Protein AF-A0A3G9DUQ3-F1 (afdb_monomer)

Secondary structure (DSSP, 8-state):
-------------------EEEEEEE-SSTTEEEEEEEETTTEEEEEEEEEEETTEEEEEEEEEEEEEE-TTS-EEEEETTT--EEEEEESSTTSEEEEEESSTTTTT-EEEE--SSPBSPPPPPTTSPPHHHHHHHHHHHHH-TTS--PPP--EEEEESS-TTEEEEE-TTSEEEEEETTEEEEEEEEEEETTEEEEEESSSS-EEEEEEETTTEEEESS-TT--S--EEEE--

Sequence (235 aa):
MKKILFSFLIIFPAFLTVRAQSYALQLTNNDLACYLDIFESGKYLIKLSHKNAPDLVISQPLSFGKYTVEDNGNYTLTDGTNQYVITLEPVTGNKIFMVKDGFRWMQLNYFVKSSDKPSSPVSISSDFLSRSELLSYREKIRIDKNTYKNKFRNGFYQSDFNPEFTFRAHEDGTYSIRFYSLELSNGTWEKEDNFLKLKDDNLAAYFFVAVEPEDKLKSILMPGDFSLTRFSKVS

Radius of gyration: 20.62 Å; Cα contacts (8 Å, |Δi|>4): 506; chains: 1; bounding box: 69×55×53 Å

Nearest PDB structures (foldseek):
  7y61-assembly1_L  TM=2.938E-01  e=3.939E-02  Homo sapiens
  7y5o-assembly1_E  TM=2.853E-01  e=4.147E-02  Homo sapiens
  8iqf-assembly1_B  TM=2.363E-01  e=8.519E-02  Homo sapiens
  8iqf-assembly1_G  TM=2.567E-01  e=1.579E-01  Homo sapiens
  7y5k-assembly1_B  TM=2.585E-01  e=1.662E-01  Homo sapiens

Foldseek 3Di:
DDDDPPPPPPPPVPPPLFFWFKWWFDAPDPQKIWMWTQTPVQKIWIWIWGPPDPPDIDIFTQFIDGWDQDPQRKIWHAGQAFGWIWIWDDPDRPAKTATCADFPSRHRTITGGPDPGTDGRDDDDPQFAGNVRLVVVVVCQVPPPPDAQADADFAKKAWPVHRQFIKGQDPVQKIFTGRRVDGRFIDGWDDDRQKIWGCTPGINTTFIWGNDHPNKIWGSGDRRDRNRIIIHGDD

Solvent-accessible surface area (backbone atoms only — not comparable to full-atom values): 12915 Å² total; per-residue (Å²): 137,85,82,80,80,79,80,80,78,78,76,69,78,73,77,77,70,54,51,22,48,40,21,40,29,83,50,97,48,92,55,43,40,38,36,41,34,44,30,88,87,40,32,38,39,33,31,41,33,34,61,80,45,103,88,40,71,51,71,45,59,49,44,42,34,41,46,48,73,46,98,87,60,31,34,43,38,38,29,62,62,70,65,32,61,32,34,31,39,56,77,52,66,94,45,28,30,35,26,70,42,26,48,67,81,48,39,82,37,53,36,36,50,72,53,97,61,59,46,77,64,75,81,79,71,86,79,52,58,49,42,69,55,44,52,50,52,51,50,51,63,71,66,39,82,86,61,67,72,38,78,81,75,71,44,46,26,28,25,79,87,43,70,48,39,30,43,33,37,45,91,90,37,36,36,42,34,27,52,60,94,43,66,62,48,43,34,40,51,46,79,56,73,46,29,37,46,31,41,41,76,57,34,96,35,67,33,29,31,35,46,41,73,91,60,26,35,29,38,50,48,37,89,49,48,50,70,57,54,43,25,41,56,60,132

Structure (mmCIF, N/CA/C/O backbone):
data_AF-A0A3G9DUQ3-F1
#
_entry.id   AF-A0A3G9DUQ3-F1
#
loop_
_atom_site.group_PDB
_atom_site.id
_atom_site.type_symbol
_atom_site.label_atom_id
_atom_site.label_alt_id
_atom_site.label_comp_id
_atom_site.label_asym_id
_atom_site.label_entity_id
_atom_site.label_seq_id
_atom_site.pdbx_PDB_ins_code
_atom_site.Cartn_x
_atom_site.Cartn_y
_atom_site.Cartn_z
_atom_site.occupancy
_atom_site.B_iso_or_equiv
_atom_site.auth_seq_id
_atom_site.auth_comp_id
_atom_site.auth_asym_id
_atom_site.auth_atom_id
_atom_site.pdbx_PDB_model_num
ATOM 1 N N . MET A 1 1 ? 47.401 41.577 19.219 1.00 39.28 1 MET A N 1
ATOM 2 C CA . MET A 1 1 ? 45.996 41.227 18.903 1.00 39.28 1 MET A CA 1
ATOM 3 C C . MET A 1 1 ? 45.986 40.113 17.861 1.00 39.28 1 MET A C 1
ATOM 5 O O . MET A 1 1 ? 46.316 40.373 16.712 1.00 39.28 1 MET A O 1
ATOM 9 N N . LYS A 1 2 ? 45.704 38.863 18.258 1.00 35.00 2 LYS A N 1
ATOM 10 C CA . LYS A 1 2 ? 45.589 37.728 17.324 1.00 35.00 2 LYS A CA 1
ATOM 11 C C . LYS A 1 2 ? 44.190 37.752 16.700 1.00 35.00 2 LYS A C 1
ATOM 13 O O . LYS A 1 2 ? 43.207 37.655 17.426 1.00 35.00 2 LYS A O 1
ATOM 18 N N . LYS A 1 3 ? 44.105 37.926 15.378 1.00 40.06 3 LYS A N 1
ATOM 19 C CA . LYS A 1 3 ? 42.846 37.822 14.628 1.00 40.06 3 LYS A CA 1
ATOM 20 C C . LYS A 1 3 ? 42.449 36.347 14.568 1.00 40.06 3 LYS A C 1
ATOM 22 O O . LYS A 1 3 ? 43.136 35.555 13.931 1.00 40.06 3 LYS A O 1
ATOM 27 N N . ILE A 1 4 ?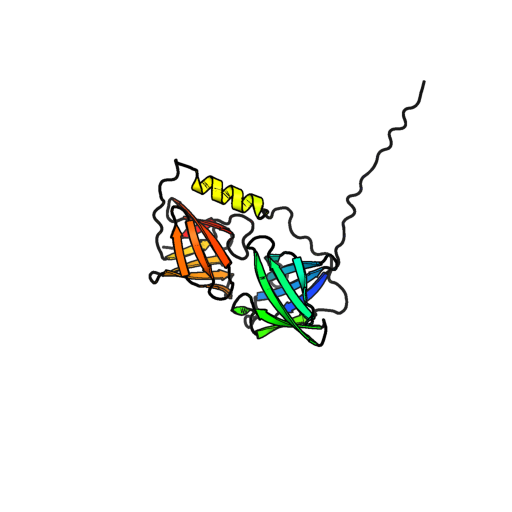 41.373 35.987 15.259 1.00 43.84 4 ILE A N 1
ATOM 28 C CA . ILE A 1 4 ? 40.716 34.688 15.107 1.00 43.84 4 ILE A CA 1
ATOM 29 C C . ILE A 1 4 ? 39.928 34.771 13.799 1.00 43.84 4 ILE A C 1
ATOM 31 O O . ILE A 1 4 ? 38.955 35.515 13.705 1.00 43.84 4 ILE A O 1
ATOM 35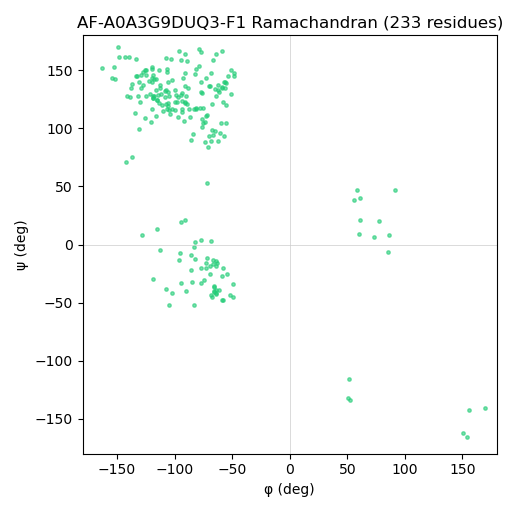 N N . LEU A 1 5 ? 40.399 34.069 12.768 1.00 42.12 5 LEU A N 1
ATOM 36 C CA . LEU A 1 5 ? 39.639 33.870 11.540 1.00 42.12 5 LEU A CA 1
ATOM 37 C C . LEU A 1 5 ? 38.522 32.867 11.863 1.00 42.12 5 LEU A C 1
ATOM 39 O O . LEU A 1 5 ? 38.787 31.680 12.030 1.00 42.12 5 LEU A O 1
ATOM 43 N N . PHE A 1 6 ? 37.284 33.342 11.990 1.00 38.22 6 PHE A N 1
ATOM 44 C CA . PHE A 1 6 ? 36.116 32.465 12.005 1.00 38.22 6 PHE A CA 1
ATOM 45 C C . PHE A 1 6 ? 35.860 31.996 10.573 1.00 38.22 6 PHE A C 1
ATOM 47 O O . PHE A 1 6 ? 35.383 32.755 9.730 1.00 38.22 6 PHE A O 1
ATOM 54 N N . SER A 1 7 ? 36.206 30.745 10.286 1.00 40.03 7 SER A N 1
ATOM 55 C CA . SER A 1 7 ? 35.780 30.064 9.069 1.00 40.03 7 SER A CA 1
ATOM 56 C C . SER A 1 7 ? 34.269 29.842 9.159 1.00 40.03 7 SER A C 1
ATOM 58 O O . SER A 1 7 ? 33.814 28.909 9.817 1.00 40.03 7 SER A O 1
ATOM 60 N N . PHE A 1 8 ? 33.476 30.706 8.525 1.00 40.34 8 PHE A N 1
ATOM 61 C CA . PHE A 1 8 ? 32.079 30.392 8.235 1.00 40.34 8 PHE A CA 1
ATOM 62 C C . PHE A 1 8 ? 32.066 29.242 7.227 1.00 40.34 8 PHE A C 1
ATOM 64 O O . PHE A 1 8 ? 32.185 29.444 6.020 1.00 40.34 8 PHE A O 1
ATOM 71 N N . LEU A 1 9 ? 31.963 28.015 7.734 1.00 37.25 9 LEU A N 1
ATOM 72 C CA . LEU A 1 9 ? 31.624 26.856 6.926 1.00 37.25 9 LEU A CA 1
ATOM 73 C C . LEU A 1 9 ? 30.130 26.981 6.608 1.00 37.25 9 LEU A C 1
ATOM 75 O O . LEU A 1 9 ? 29.272 26.537 7.368 1.00 37.25 9 LEU A O 1
ATOM 79 N N . ILE A 1 10 ? 29.814 27.670 5.512 1.00 40.75 10 ILE A N 1
ATOM 80 C CA . ILE A 1 10 ? 28.473 27.632 4.933 1.00 40.75 10 ILE A CA 1
ATOM 81 C C . ILE A 1 10 ? 28.328 26.230 4.348 1.00 40.75 10 ILE A C 1
ATOM 83 O O . ILE A 1 10 ? 28.753 25.957 3.226 1.00 40.75 10 ILE A O 1
ATOM 87 N N . ILE A 1 11 ? 27.776 25.315 5.144 1.00 40.19 11 ILE A N 1
ATOM 88 C CA . ILE A 1 11 ? 27.271 24.042 4.645 1.00 40.19 11 ILE A CA 1
ATOM 89 C C . ILE A 1 11 ? 26.046 24.412 3.815 1.00 40.19 11 ILE A C 1
ATOM 91 O O . ILE A 1 11 ? 24.936 24.510 4.331 1.00 40.19 11 ILE A O 1
ATOM 95 N N . PHE A 1 12 ? 26.247 24.679 2.525 1.00 37.44 12 PHE A N 1
ATOM 96 C CA . PHE A 1 12 ? 25.156 24.526 1.578 1.00 37.44 12 PHE A CA 1
ATOM 97 C C . PHE A 1 12 ? 24.681 23.083 1.750 1.00 37.44 12 PHE A C 1
ATOM 99 O O . PHE A 1 12 ? 25.504 22.178 1.569 1.00 37.44 12 PHE A O 1
ATOM 106 N N . PRO A 1 13 ? 23.414 22.817 2.121 1.00 41.41 13 PRO A N 1
ATOM 107 C CA . PRO A 1 13 ? 22.881 21.493 1.900 1.00 41.41 13 PRO A CA 1
ATOM 108 C C . PRO A 1 13 ? 22.990 21.314 0.392 1.00 41.41 13 PRO A C 1
ATOM 110 O O . PRO A 1 13 ? 22.288 21.970 -0.377 1.00 41.41 13 PRO A O 1
ATOM 113 N N . ALA A 1 14 ? 23.966 20.519 -0.045 1.00 37.88 14 ALA A N 1
ATOM 114 C CA . ALA A 1 14 ? 23.981 20.030 -1.399 1.00 37.88 14 ALA A CA 1
ATOM 115 C C . ALA A 1 14 ? 22.624 19.352 -1.545 1.00 37.88 14 ALA A C 1
ATOM 117 O O . ALA A 1 14 ? 22.384 18.305 -0.942 1.00 37.88 14 ALA A O 1
ATOM 118 N N . PHE A 1 15 ? 21.702 20.011 -2.245 1.00 38.31 15 PHE A N 1
ATOM 119 C CA . PHE A 1 15 ? 20.496 19.381 -2.730 1.00 38.31 15 PHE A CA 1
ATOM 120 C C . PHE A 1 15 ? 21.011 18.230 -3.586 1.00 38.31 15 PHE A C 1
ATOM 122 O O . PHE A 1 15 ? 21.403 18.428 -4.737 1.00 38.31 15 PHE A O 1
ATOM 129 N N . LEU A 1 16 ? 21.130 17.047 -2.978 1.00 43.38 16 LEU A N 1
ATOM 130 C CA . LEU A 1 16 ? 21.391 15.799 -3.665 1.00 43.38 16 LEU A CA 1
ATOM 131 C C . LEU A 1 16 ? 20.180 15.619 -4.567 1.00 43.38 16 LEU A C 1
ATOM 133 O O . LEU A 1 16 ? 19.140 15.104 -4.167 1.00 43.38 16 LEU A O 1
ATOM 137 N N . THR A 1 17 ? 20.291 16.171 -5.766 1.00 50.38 17 THR A N 1
ATOM 138 C CA . THR A 1 17 ? 19.322 16.029 -6.836 1.00 50.38 17 THR A CA 1
ATOM 139 C C . THR A 1 17 ? 19.461 14.596 -7.310 1.00 50.38 17 THR A C 1
ATOM 141 O O . THR A 1 17 ? 20.227 14.286 -8.219 1.00 50.38 17 THR A O 1
ATOM 144 N N . VAL A 1 18 ? 18.788 13.684 -6.609 1.00 60.69 18 VAL A N 1
ATOM 145 C CA . VAL A 1 18 ? 18.811 12.271 -6.965 1.00 60.69 18 VAL A CA 1
ATOM 146 C C . VAL A 1 18 ? 17.973 12.130 -8.227 1.00 60.69 18 VAL A C 1
ATOM 148 O O . VAL A 1 18 ? 16.761 12.349 -8.217 1.00 60.69 18 VAL A O 1
ATOM 151 N N . ARG A 1 19 ? 18.642 11.832 -9.340 1.00 68.88 19 ARG A N 1
ATOM 152 C CA . ARG A 1 19 ? 17.976 11.526 -10.602 1.00 68.88 19 ARG A CA 1
ATOM 153 C C . ARG A 1 19 ? 17.292 10.170 -10.470 1.00 68.88 19 ARG A C 1
ATOM 155 O O . ARG A 1 19 ? 17.872 9.228 -9.927 1.00 68.88 19 ARG A O 1
ATOM 162 N N . ALA A 1 20 ? 16.061 10.093 -10.956 1.00 81.75 20 ALA A N 1
ATOM 163 C CA . ALA A 1 20 ? 15.290 8.862 -10.997 1.00 81.75 20 ALA A CA 1
ATOM 164 C C . ALA A 1 20 ? 14.940 8.519 -12.440 1.00 81.75 20 ALA A C 1
ATOM 166 O O . ALA A 1 20 ? 14.643 9.400 -13.250 1.00 81.75 20 ALA A O 1
ATOM 167 N N . GLN A 1 21 ? 14.950 7.229 -12.753 1.00 89.38 21 GLN A N 1
ATOM 168 C CA . GLN A 1 21 ? 14.295 6.723 -13.941 1.00 89.38 21 GLN A CA 1
ATOM 169 C C . GLN A 1 21 ? 12.836 6.421 -13.602 1.00 89.38 21 GLN A C 1
ATOM 171 O O . GLN A 1 21 ? 12.564 5.543 -12.784 1.00 89.38 21 GLN A O 1
ATOM 176 N N . SER A 1 22 ? 11.918 7.131 -14.254 1.00 91.62 22 SER A N 1
ATOM 177 C CA . SER A 1 22 ? 10.481 6.942 -14.064 1.00 91.62 22 SER A CA 1
ATOM 178 C C . SER A 1 22 ? 9.894 5.959 -15.069 1.00 91.62 22 SER A C 1
ATOM 180 O O . SER A 1 22 ? 10.252 5.957 -16.255 1.00 91.62 22 SER A O 1
ATOM 182 N N . TYR A 1 23 ? 8.943 5.179 -14.578 1.00 93.06 23 TYR A N 1
ATOM 183 C CA . TYR A 1 23 ? 8.108 4.255 -15.323 1.00 93.06 23 TYR A CA 1
ATOM 184 C C . TYR A 1 23 ? 6.650 4.515 -14.965 1.00 93.06 23 TYR A C 1
ATOM 186 O O . TYR A 1 23 ? 6.339 4.838 -13.818 1.00 93.06 23 TYR A O 1
ATOM 194 N N . ALA A 1 24 ? 5.757 4.348 -15.930 1.00 92.06 24 ALA A N 1
ATOM 195 C CA . ALA A 1 24 ? 4.323 4.464 -15.741 1.00 92.06 24 ALA A CA 1
ATOM 196 C C . ALA A 1 24 ? 3.662 3.097 -15.921 1.00 92.06 24 ALA A C 1
ATOM 198 O O . ALA A 1 24 ? 3.981 2.360 -16.852 1.00 92.06 24 ALA A O 1
ATOM 199 N N . LEU A 1 25 ? 2.726 2.784 -15.036 1.00 90.00 25 LEU A N 1
ATOM 200 C CA . LEU A 1 25 ? 1.761 1.709 -15.195 1.00 90.00 25 LEU A CA 1
ATOM 201 C C . LEU A 1 25 ? 0.408 2.380 -15.402 1.00 90.00 25 LEU A C 1
ATOM 203 O O . LEU A 1 25 ? -0.090 3.096 -14.525 1.00 90.00 25 LEU A O 1
ATOM 207 N N . GLN A 1 26 ? -0.155 2.189 -16.594 1.00 73.25 26 GLN A N 1
ATOM 208 C CA . GLN A 1 26 ? -1.481 2.695 -16.907 1.00 73.25 26 GLN A CA 1
ATOM 209 C C . GLN A 1 26 ? -2.514 1.769 -16.278 1.00 73.25 26 GLN A C 1
ATOM 211 O O . GLN A 1 26 ? -2.582 0.584 -16.597 1.00 73.25 26 GLN A O 1
ATOM 216 N N . LEU A 1 27 ? -3.299 2.318 -15.360 1.00 74.69 27 LEU A N 1
ATOM 217 C CA . LEU A 1 27 ? -4.429 1.617 -14.780 1.00 74.69 27 LEU A CA 1
ATOM 218 C C . LEU A 1 27 ? -5.596 1.657 -15.766 1.00 74.69 27 LEU A C 1
ATOM 220 O O . LEU A 1 27 ? -5.715 2.573 -16.577 1.00 74.69 27 LEU A O 1
ATOM 224 N N . THR A 1 28 ? -6.485 0.672 -15.684 1.00 65.62 28 THR A N 1
ATOM 225 C CA . THR A 1 28 ? -7.708 0.638 -16.500 1.00 65.62 28 THR A CA 1
ATOM 226 C C . THR A 1 28 ? -8.666 1.794 -16.190 1.00 65.62 28 THR A C 1
ATOM 228 O O . THR A 1 28 ? -9.570 2.056 -16.980 1.00 65.62 28 THR A O 1
ATOM 231 N N . ASN A 1 29 ? -8.470 2.502 -15.072 1.00 64.19 29 ASN A N 1
ATOM 232 C CA . ASN A 1 29 ? -9.166 3.746 -14.768 1.00 64.19 29 ASN A CA 1
ATOM 233 C C . ASN A 1 29 ? -8.340 4.960 -15.230 1.00 64.19 29 ASN A C 1
ATOM 235 O O . ASN A 1 29 ? -7.212 5.151 -14.781 1.00 64.19 29 ASN A O 1
ATOM 239 N N . ASN A 1 30 ? -8.939 5.805 -16.073 1.00 62.12 30 ASN A N 1
ATOM 240 C CA . ASN A 1 30 ? -8.310 6.983 -16.674 1.00 62.12 30 ASN A CA 1
ATOM 241 C C . ASN A 1 30 ? -7.893 8.076 -15.674 1.00 62.12 30 ASN A C 1
ATOM 243 O O . ASN A 1 30 ? -7.054 8.907 -16.020 1.00 62.12 30 ASN A O 1
ATOM 247 N N . ASP A 1 31 ? -8.439 8.079 -14.455 1.00 75.50 31 ASP A N 1
ATOM 248 C CA . ASP A 1 31 ? -8.185 9.152 -13.485 1.00 75.50 31 ASP A CA 1
ATOM 249 C C . ASP A 1 31 ? -7.059 8.834 -12.492 1.00 75.50 31 ASP A C 1
ATOM 251 O O . ASP A 1 31 ? -6.659 9.703 -11.711 1.00 75.50 31 ASP A O 1
ATOM 255 N N . LEU A 1 32 ? -6.535 7.603 -12.509 1.00 85.00 32 LEU A N 1
ATOM 256 C CA . LEU A 1 32 ? -5.420 7.173 -11.670 1.00 85.00 32 LEU A CA 1
ATOM 257 C C . LEU A 1 32 ? -4.256 6.686 -12.529 1.00 85.00 32 LEU A C 1
ATOM 259 O O . LEU A 1 32 ? -4.399 5.806 -13.373 1.00 85.00 32 LEU A O 1
ATOM 263 N N . ALA A 1 33 ? -3.069 7.200 -12.244 1.00 87.44 33 ALA A N 1
ATOM 264 C CA . ALA A 1 33 ? -1.820 6.697 -12.793 1.00 87.44 33 ALA A CA 1
ATOM 265 C C . ALA A 1 33 ? -0.945 6.149 -11.666 1.00 87.44 33 ALA A C 1
ATOM 267 O O . ALA A 1 33 ? -0.885 6.727 -10.581 1.00 87.44 33 ALA A O 1
ATOM 268 N N . CYS A 1 34 ? -0.237 5.053 -11.926 1.00 91.88 34 CYS A N 1
ATOM 269 C CA . CYS A 1 34 ? 0.782 4.545 -11.022 1.00 91.88 34 CYS A CA 1
ATOM 270 C C . CYS A 1 34 ? 2.159 4.793 -11.630 1.00 91.88 34 CYS A C 1
ATOM 272 O O . CYS A 1 34 ? 2.400 4.468 -12.792 1.00 91.88 34 CYS A O 1
ATOM 274 N N . TYR A 1 35 ? 3.077 5.331 -10.837 1.00 92.81 35 TYR A N 1
ATOM 275 C CA . TYR A 1 35 ? 4.450 5.570 -11.261 1.00 92.81 35 TYR A CA 1
ATOM 276 C C . TYR A 1 35 ? 5.426 4.842 -10.356 1.00 92.81 35 TYR A C 1
ATOM 278 O O . TYR A 1 35 ? 5.246 4.822 -9.139 1.00 92.81 35 TYR A O 1
ATOM 286 N N . LEU A 1 36 ? 6.471 4.296 -10.966 1.00 94.81 36 LEU A N 1
ATOM 287 C CA . LEU A 1 36 ? 7.643 3.751 -10.300 1.00 94.81 36 LEU A CA 1
ATOM 288 C C . LEU A 1 36 ? 8.845 4.625 -10.655 1.00 94.81 36 LEU A C 1
ATOM 290 O O . LEU A 1 36 ? 9.194 4.755 -11.824 1.00 94.81 36 LEU A O 1
ATOM 294 N N . ASP A 1 37 ? 9.493 5.183 -9.645 1.00 92.94 37 ASP A N 1
ATOM 295 C CA . ASP A 1 37 ? 10.750 5.911 -9.758 1.00 92.94 37 ASP A CA 1
ATOM 296 C C . ASP A 1 37 ? 11.877 5.026 -9.200 1.00 92.94 37 ASP A C 1
ATOM 298 O O . ASP A 1 37 ? 11.851 4.656 -8.025 1.00 92.94 37 ASP A O 1
ATOM 302 N N . ILE A 1 38 ? 12.864 4.676 -10.032 1.00 92.31 38 ILE A N 1
ATOM 303 C CA . ILE A 1 38 ? 14.068 3.922 -9.643 1.00 92.31 38 ILE A CA 1
ATOM 304 C C . ILE A 1 38 ? 15.257 4.883 -9.596 1.00 92.31 38 ILE A C 1
ATOM 306 O O . ILE A 1 38 ? 15.590 5.521 -10.594 1.00 92.31 38 ILE A O 1
ATOM 310 N N . PHE A 1 39 ? 15.914 4.983 -8.444 1.00 89.75 39 PHE A N 1
ATOM 311 C CA . PHE A 1 39 ? 17.018 5.913 -8.211 1.00 89.75 39 PHE A CA 1
ATOM 312 C C . PHE A 1 39 ? 18.366 5.192 -8.279 1.00 89.75 39 PHE A C 1
ATOM 314 O O . PHE A 1 39 ? 18.519 4.125 -7.691 1.00 89.75 39 PHE A O 1
ATOM 321 N N . GLU A 1 40 ? 19.387 5.834 -8.855 1.00 85.81 40 GLU A N 1
ATOM 322 C CA . GLU A 1 40 ? 20.758 5.283 -8.944 1.00 85.81 40 GLU A CA 1
ATOM 323 C C . GLU A 1 40 ? 21.340 4.862 -7.581 1.00 85.81 40 GLU A C 1
ATOM 325 O O . GLU A 1 40 ? 22.168 3.964 -7.495 1.00 85.81 40 GLU A O 1
ATOM 330 N N . SER A 1 41 ? 20.855 5.467 -6.492 1.00 86.06 41 SER A N 1
ATOM 331 C CA . SER A 1 41 ? 21.219 5.120 -5.110 1.00 86.06 41 SER A CA 1
ATOM 332 C C . SER A 1 41 ? 20.734 3.742 -4.614 1.00 86.06 41 SER A C 1
ATOM 334 O O . SER A 1 41 ? 20.905 3.440 -3.433 1.00 86.06 41 SER A O 1
ATOM 336 N N . GLY A 1 42 ? 20.082 2.931 -5.456 1.00 91.00 42 GLY A N 1
ATOM 337 C CA . GLY A 1 42 ? 19.485 1.652 -5.048 1.00 91.00 42 GLY A CA 1
ATOM 338 C C . GLY A 1 42 ? 18.159 1.810 -4.296 1.00 91.00 42 GLY A C 1
ATOM 339 O O . GLY A 1 42 ? 17.753 0.927 -3.541 1.00 91.00 42 GLY A O 1
ATOM 340 N N . LYS A 1 43 ? 17.495 2.961 -4.449 1.00 93.25 43 LYS A N 1
ATOM 341 C CA . LYS A 1 43 ? 16.196 3.270 -3.831 1.00 93.25 43 LYS A CA 1
ATOM 342 C C . LYS A 1 43 ? 15.087 3.265 -4.871 1.00 93.25 43 LYS A C 1
ATOM 344 O O . LYS A 1 43 ? 15.360 3.441 -6.057 1.00 93.25 43 LYS A O 1
ATOM 349 N N . TYR A 1 44 ? 13.847 3.123 -4.422 1.00 94.44 44 TYR A N 1
ATOM 350 C CA . TYR A 1 44 ? 12.675 3.276 -5.279 1.00 94.44 44 TYR A CA 1
ATOM 351 C C . TYR A 1 44 ? 11.539 4.025 -4.576 1.00 94.44 44 TYR A C 1
ATOM 353 O O . TYR A 1 44 ? 11.502 4.106 -3.344 1.00 94.44 44 TYR A O 1
ATOM 361 N N . LEU A 1 45 ? 10.605 4.536 -5.376 1.00 93.38 45 LEU A N 1
ATOM 362 C CA . LEU A 1 45 ? 9.324 5.089 -4.945 1.00 93.38 45 LEU A CA 1
ATOM 363 C C . LEU A 1 45 ? 8.229 4.635 -5.913 1.00 93.38 45 LEU A C 1
ATOM 365 O O . LEU A 1 45 ? 8.336 4.861 -7.113 1.00 93.38 45 LEU A O 1
ATOM 369 N N . ILE A 1 46 ? 7.161 4.048 -5.386 1.00 94.44 46 ILE A N 1
ATOM 370 C CA . ILE A 1 46 ? 5.901 3.836 -6.092 1.00 94.44 46 ILE A CA 1
ATOM 371 C C . ILE A 1 46 ? 4.893 4.856 -5.572 1.00 94.44 46 ILE A C 1
ATOM 373 O O . ILE A 1 46 ? 4.676 4.963 -4.362 1.00 94.44 46 ILE A O 1
ATOM 377 N N . LYS A 1 47 ? 4.256 5.592 -6.480 1.00 92.12 47 LYS A N 1
ATOM 378 C CA . LYS A 1 47 ? 3.232 6.590 -6.154 1.00 92.12 47 LYS A CA 1
ATOM 379 C C . LYS A 1 47 ? 2.009 6.437 -7.044 1.00 92.12 47 LYS A C 1
ATOM 381 O O . LYS A 1 47 ? 2.125 6.123 -8.228 1.00 92.12 47 LYS A O 1
ATOM 386 N N . LEU A 1 48 ? 0.852 6.707 -6.460 1.00 90.56 48 LEU A N 1
ATOM 387 C CA . LEU A 1 48 ? -0.413 6.837 -7.161 1.00 90.56 48 LEU A CA 1
ATOM 388 C C . LEU A 1 48 ? -0.696 8.315 -7.367 1.00 90.56 48 LEU A C 1
ATOM 390 O O . LEU A 1 48 ? -0.635 9.100 -6.423 1.00 90.56 48 LEU A O 1
ATOM 394 N N . SER A 1 49 ? -0.997 8.689 -8.598 1.00 87.69 49 SER A N 1
ATOM 395 C CA . SER A 1 49 ? -1.328 10.053 -8.974 1.00 87.69 49 SER A CA 1
ATOM 396 C C . SER A 1 49 ? -2.765 10.100 -9.456 1.00 87.69 49 SER A C 1
ATOM 398 O O . SER A 1 49 ? -3.128 9.386 -10.388 1.00 87.69 49 SER A O 1
ATOM 400 N N . HIS A 1 50 ? -3.564 10.958 -8.835 1.00 85.50 50 HIS A N 1
ATOM 401 C CA . HIS A 1 50 ? -4.929 11.237 -9.240 1.00 85.50 50 HIS A CA 1
ATOM 402 C C . HIS A 1 50 ? -5.013 12.618 -9.881 1.00 85.50 50 HIS A C 1
ATOM 404 O O . HIS A 1 50 ? -4.489 13.601 -9.344 1.00 85.50 50 HIS A O 1
ATOM 410 N N . LYS A 1 51 ? -5.686 12.697 -11.027 1.00 81.94 51 LYS A N 1
ATOM 411 C CA . LYS A 1 51 ? -5.970 13.969 -11.684 1.00 81.94 51 LYS A CA 1
ATOM 412 C C . LYS A 1 51 ? -7.233 14.582 -11.077 1.00 81.94 51 LYS A C 1
ATOM 414 O O . LYS A 1 51 ? -8.336 14.273 -11.504 1.00 81.94 51 LYS A O 1
ATOM 419 N N . ASN A 1 52 ? -7.050 15.472 -10.106 1.00 73.62 52 ASN A N 1
ATOM 420 C CA . ASN A 1 52 ? -8.151 16.139 -9.409 1.00 73.62 52 ASN A CA 1
ATOM 421 C C . ASN A 1 52 ? -8.783 17.264 -10.256 1.00 73.62 52 ASN A C 1
ATOM 423 O O . ASN A 1 52 ? -9.979 17.520 -10.178 1.00 73.62 52 ASN A O 1
ATOM 427 N N . ALA A 1 53 ? -7.979 17.942 -11.081 1.00 76.50 53 ALA A N 1
ATOM 428 C CA . ALA A 1 53 ? -8.417 18.946 -12.056 1.00 76.50 53 ALA A CA 1
ATOM 429 C C . ALA A 1 53 ? -7.458 18.947 -13.269 1.00 76.50 53 ALA A C 1
ATOM 431 O O . ALA A 1 53 ? -6.408 18.301 -13.206 1.00 76.50 53 ALA A O 1
ATOM 432 N N . PRO A 1 54 ? -7.766 19.635 -14.391 1.00 75.06 54 PRO A N 1
ATOM 433 C CA . PRO A 1 54 ? -6.894 19.680 -15.572 1.00 75.06 54 PRO A CA 1
ATOM 434 C C . PRO A 1 54 ? -5.423 20.015 -15.285 1.00 75.06 54 PRO A C 1
ATOM 436 O O . PRO A 1 54 ? -4.543 19.468 -15.947 1.00 75.06 54 PRO A O 1
ATOM 439 N N . ASP A 1 55 ? -5.179 20.861 -14.290 1.00 76.50 55 ASP A N 1
ATOM 440 C CA . ASP A 1 55 ? -3.889 21.398 -13.858 1.00 76.50 55 ASP A CA 1
ATOM 441 C C . ASP A 1 55 ? -3.449 20.916 -12.462 1.00 76.50 55 ASP A C 1
ATOM 443 O O . ASP A 1 55 ? -2.328 21.200 -12.039 1.00 76.50 55 ASP A O 1
ATOM 447 N N . LEU A 1 56 ? -4.293 20.155 -11.758 1.00 71.75 56 LEU A N 1
ATOM 448 C CA . LEU A 1 56 ? -4.026 19.686 -10.400 1.00 71.75 56 LEU A CA 1
ATOM 449 C C . LEU A 1 56 ? -3.923 18.162 -10.353 1.00 71.75 56 LEU A C 1
ATOM 451 O O . LEU A 1 56 ? -4.918 17.442 -10.464 1.00 71.75 56 LEU A O 1
ATOM 455 N N . VAL A 1 57 ? -2.706 17.675 -10.116 1.00 77.94 57 VAL A N 1
ATOM 456 C CA . VAL A 1 57 ? -2.417 16.258 -9.878 1.00 77.94 57 VAL A CA 1
ATOM 457 C C . VAL A 1 57 ? -1.995 16.080 -8.427 1.00 77.94 57 VAL A C 1
ATOM 459 O O . VAL A 1 57 ? -0.985 16.633 -7.994 1.00 77.94 57 VAL A O 1
ATOM 462 N N . ILE A 1 58 ? -2.746 15.274 -7.682 1.00 79.19 58 ILE A N 1
ATOM 463 C CA . ILE A 1 58 ? -2.381 14.871 -6.323 1.00 79.19 58 ILE A CA 1
ATOM 464 C C . ILE A 1 58 ? -1.633 13.548 -6.427 1.00 79.19 58 ILE A C 1
ATOM 466 O O . ILE A 1 58 ? -2.101 12.628 -7.091 1.00 79.19 58 ILE A O 1
ATOM 470 N N . SER A 1 59 ? -0.468 13.446 -5.787 1.00 83.12 59 SER A N 1
ATOM 471 C CA . SER A 1 59 ? 0.310 12.205 -5.748 1.00 83.12 59 SER A CA 1
ATOM 472 C C . SER A 1 59 ? 0.479 11.717 -4.319 1.00 83.12 59 SER A C 1
ATOM 474 O O . SER A 1 59 ? 0.955 12.460 -3.465 1.00 83.12 59 SER A O 1
ATOM 476 N N . GLN A 1 60 ? 0.138 10.455 -4.084 1.00 86.12 60 GLN A N 1
ATOM 477 C CA . GLN A 1 60 ? 0.301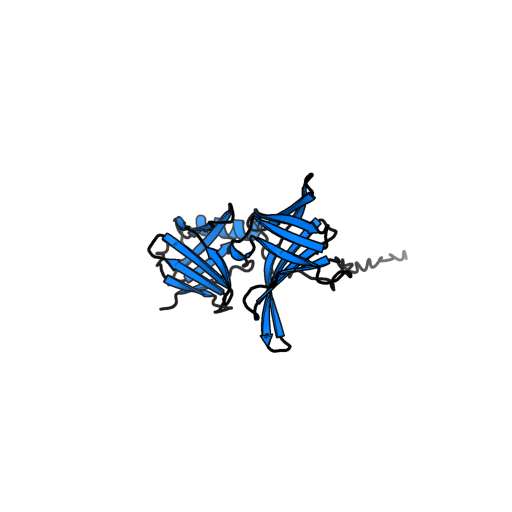 9.775 -2.809 1.00 86.12 60 GLN A CA 1
ATOM 478 C C . GLN A 1 60 ? 1.317 8.638 -2.959 1.00 86.12 60 GLN A C 1
ATOM 480 O O . GLN A 1 60 ? 1.144 7.769 -3.819 1.00 86.12 60 GLN A O 1
ATOM 485 N N . PRO A 1 61 ? 2.391 8.618 -2.151 1.00 89.88 61 PRO A N 1
ATOM 486 C CA . PRO A 1 61 ? 3.270 7.462 -2.070 1.00 89.88 61 PRO A CA 1
ATOM 487 C C . PRO A 1 61 ? 2.490 6.227 -1.631 1.00 89.88 61 PRO A C 1
ATOM 489 O O . PRO A 1 61 ? 1.717 6.275 -0.681 1.00 89.88 61 PRO A O 1
ATOM 492 N N . LEU A 1 62 ? 2.722 5.115 -2.316 1.00 92.56 62 LEU A N 1
ATOM 493 C CA . LEU A 1 62 ? 2.175 3.813 -1.955 1.00 92.56 62 LEU A CA 1
ATOM 494 C C . LEU A 1 62 ? 3.232 2.945 -1.272 1.00 92.56 62 LEU A C 1
ATOM 496 O O . LEU A 1 62 ? 2.947 2.264 -0.287 1.00 92.56 62 LEU A O 1
ATOM 500 N N . SER A 1 63 ? 4.451 2.979 -1.809 1.00 93.56 63 SER A N 1
ATOM 501 C CA . SER A 1 63 ? 5.573 2.164 -1.360 1.00 93.56 63 SER A CA 1
ATOM 502 C C . SER A 1 63 ? 6.885 2.872 -1.649 1.00 93.56 63 SER A C 1
ATOM 504 O O . SER A 1 63 ? 7.027 3.522 -2.683 1.00 93.56 63 SER A O 1
ATOM 506 N N . PHE A 1 64 ? 7.859 2.755 -0.758 1.00 93.00 64 PHE A N 1
ATOM 507 C CA . PHE A 1 64 ? 9.211 3.242 -1.006 1.00 93.00 64 PHE A CA 1
ATOM 508 C C . PHE A 1 64 ? 10.209 2.422 -0.206 1.00 93.00 64 PHE A C 1
ATOM 510 O O . PHE A 1 64 ? 9.900 1.898 0.864 1.00 93.00 64 PHE A O 1
ATOM 517 N N . GLY A 1 65 ? 11.439 2.328 -0.696 1.00 93.31 65 GLY A N 1
ATOM 518 C CA . GLY A 1 65 ? 12.447 1.524 -0.025 1.00 93.31 65 GLY A CA 1
ATOM 519 C C . GLY A 1 65 ? 13.700 1.341 -0.854 1.00 93.31 65 GLY A C 1
ATOM 520 O O . GLY A 1 65 ? 14.175 2.278 -1.501 1.00 93.31 65 GLY A O 1
ATOM 521 N N . LYS A 1 66 ? 14.253 0.132 -0.799 1.00 96.19 66 LYS A N 1
ATOM 522 C CA . LYS A 1 66 ? 15.450 -0.256 -1.547 1.00 96.19 66 LYS A CA 1
ATOM 523 C C . LYS A 1 66 ? 15.099 -1.299 -2.587 1.00 96.19 66 LYS A C 1
ATOM 525 O O . LYS A 1 66 ? 14.189 -2.093 -2.362 1.00 96.19 66 LYS A O 1
ATOM 530 N N . TYR A 1 67 ? 15.840 -1.306 -3.685 1.00 97.00 67 TYR A N 1
ATOM 531 C CA . TYR A 1 67 ? 15.762 -2.389 -4.649 1.00 97.00 67 TYR A CA 1
ATOM 532 C C . TYR A 1 67 ? 17.103 -3.090 -4.822 1.00 97.00 67 TYR A C 1
ATOM 534 O O . TYR A 1 67 ? 18.162 -2.476 -4.675 1.00 97.00 67 TYR A O 1
ATOM 542 N N . THR A 1 68 ? 17.034 -4.370 -5.158 1.00 96.88 68 THR A N 1
ATOM 543 C CA . THR A 1 68 ? 18.158 -5.185 -5.621 1.00 96.88 68 THR A CA 1
ATOM 544 C C . THR A 1 68 ? 17.854 -5.707 -7.016 1.00 96.88 68 THR A C 1
ATOM 546 O O . THR A 1 68 ? 16.691 -5.828 -7.396 1.00 96.88 68 THR A O 1
ATOM 549 N N . VAL A 1 69 ? 18.903 -5.961 -7.795 1.00 95.44 69 VAL A N 1
ATOM 550 C CA . VAL A 1 69 ? 18.803 -6.707 -9.052 1.00 95.44 69 VAL A CA 1
ATOM 551 C C . VAL A 1 69 ? 19.406 -8.073 -8.774 1.00 95.44 69 VAL A C 1
ATOM 553 O O . VAL A 1 69 ? 20.573 -8.155 -8.397 1.00 95.44 69 VAL A O 1
ATOM 556 N N . GLU A 1 70 ? 18.590 -9.111 -8.886 1.00 95.06 70 GLU A N 1
ATOM 557 C CA . GLU A 1 70 ? 18.982 -10.494 -8.632 1.00 95.06 70 GLU A CA 1
ATOM 558 C C . GLU A 1 70 ? 19.796 -11.061 -9.808 1.00 95.06 70 GLU A C 1
ATOM 560 O O . GLU A 1 70 ? 19.769 -10.522 -10.918 1.00 95.06 70 GLU A O 1
ATOM 565 N N . ASP A 1 71 ? 20.470 -12.197 -9.604 1.00 94.00 71 ASP A N 1
ATOM 566 C CA . ASP A 1 71 ? 21.300 -12.849 -10.634 1.00 94.00 71 ASP A CA 1
ATOM 567 C C . ASP A 1 71 ? 20.515 -13.230 -11.902 1.00 94.00 71 ASP A C 1
ATOM 569 O O . ASP A 1 71 ? 21.071 -13.293 -12.999 1.00 94.00 71 ASP A O 1
ATOM 573 N N . ASN A 1 72 ? 19.205 -13.463 -11.771 1.00 91.56 72 ASN A N 1
ATOM 574 C CA . ASN A 1 72 ? 18.309 -13.742 -12.896 1.00 91.56 72 ASN A CA 1
ATOM 575 C C . ASN A 1 72 ? 17.819 -12.472 -13.624 1.00 91.56 72 ASN A C 1
ATOM 577 O O . ASN A 1 72 ? 17.024 -12.575 -14.555 1.00 91.56 72 ASN A O 1
ATOM 581 N N . GLY A 1 73 ? 18.271 -11.288 -13.204 1.00 93.19 73 GLY A N 1
ATOM 582 C CA . GLY A 1 73 ? 17.898 -9.990 -13.763 1.00 93.19 73 GLY A CA 1
ATOM 583 C C . GLY A 1 73 ? 16.619 -9.378 -13.188 1.00 93.19 73 GLY A C 1
ATOM 584 O O . GLY A 1 73 ? 16.315 -8.228 -13.512 1.00 93.19 73 GLY A O 1
ATOM 585 N N . ASN A 1 74 ? 15.875 -10.088 -12.334 1.00 96.12 74 ASN A N 1
ATOM 586 C CA . ASN A 1 74 ? 14.678 -9.537 -11.701 1.00 96.12 74 ASN A CA 1
ATOM 587 C C . ASN A 1 74 ? 15.041 -8.441 -10.703 1.00 96.12 74 ASN A C 1
ATOM 589 O O . ASN A 1 74 ? 16.064 -8.502 -10.026 1.00 96.12 74 ASN A O 1
ATOM 593 N N . TYR A 1 75 ? 14.160 -7.453 -10.579 1.00 97.19 75 TYR A N 1
ATOM 594 C CA . TYR A 1 75 ? 14.278 -6.425 -9.559 1.00 97.19 75 TYR A CA 1
ATOM 595 C C . TYR A 1 75 ? 13.402 -6.809 -8.372 1.00 97.19 75 TYR A C 1
ATOM 597 O O . TYR A 1 75 ? 12.201 -7.032 -8.525 1.00 97.19 75 TYR A O 1
ATOM 605 N N . THR A 1 76 ? 13.993 -6.826 -7.185 1.00 97.56 76 THR A N 1
ATOM 606 C CA . THR A 1 76 ? 13.291 -7.038 -5.919 1.00 97.56 76 THR A CA 1
ATOM 607 C C . THR A 1 76 ? 13.160 -5.694 -5.218 1.00 97.56 76 THR A C 1
ATOM 609 O O . THR A 1 76 ? 14.161 -5.108 -4.813 1.00 97.56 76 THR A O 1
ATOM 612 N N . LEU A 1 77 ? 11.940 -5.178 -5.087 1.00 97.75 77 LEU A N 1
ATOM 613 C CA . LEU A 1 77 ? 11.636 -3.932 -4.387 1.00 97.75 77 LEU A CA 1
ATOM 614 C C . LEU A 1 77 ? 11.188 -4.249 -2.956 1.00 97.75 77 LEU A C 1
ATOM 616 O O . LEU A 1 77 ? 10.085 -4.749 -2.750 1.00 97.75 77 LEU A O 1
ATOM 620 N N . THR A 1 78 ? 12.009 -3.929 -1.958 1.00 96.69 78 THR A N 1
ATOM 621 C CA . THR A 1 78 ? 11.681 -4.160 -0.542 1.00 96.69 78 THR A CA 1
ATOM 622 C C . THR A 1 78 ? 11.185 -2.871 0.095 1.00 96.69 78 THR A C 1
ATOM 624 O O . THR A 1 78 ? 11.934 -1.892 0.196 1.00 96.69 78 THR A O 1
ATOM 627 N N . ASP A 1 79 ? 9.922 -2.853 0.521 1.00 94.25 79 ASP A N 1
ATOM 628 C CA . ASP A 1 79 ? 9.309 -1.700 1.185 1.00 94.25 79 ASP A CA 1
ATOM 629 C C . ASP A 1 79 ? 9.999 -1.405 2.526 1.00 94.25 79 ASP A C 1
ATOM 631 O O . ASP A 1 79 ? 10.180 -2.280 3.375 1.00 94.25 79 ASP A O 1
ATOM 635 N N . GLY A 1 80 ? 10.414 -0.155 2.723 1.00 90.25 80 GLY A N 1
ATOM 636 C CA . GLY A 1 80 ? 11.168 0.263 3.903 1.00 90.25 80 GLY A CA 1
ATOM 637 C C . GLY A 1 80 ? 10.328 0.324 5.179 1.00 90.25 80 GLY A C 1
ATOM 638 O O . GLY A 1 80 ? 10.884 0.274 6.280 1.00 90.25 80 GLY A O 1
ATOM 639 N N . THR A 1 81 ? 9.004 0.409 5.046 1.00 89.38 81 THR A N 1
ATOM 640 C CA . THR A 1 81 ? 8.089 0.659 6.158 1.00 89.38 81 THR A CA 1
ATOM 641 C C . THR A 1 81 ? 7.345 -0.593 6.580 1.00 89.38 81 THR A C 1
ATOM 643 O O . THR A 1 81 ? 7.383 -0.941 7.752 1.00 89.38 81 THR A O 1
ATOM 646 N N . ASN A 1 82 ? 6.706 -1.294 5.654 1.00 89.38 82 ASN A N 1
ATOM 647 C CA . ASN A 1 82 ? 5.906 -2.495 5.870 1.00 89.38 82 ASN A CA 1
ATOM 648 C C . ASN A 1 82 ? 6.692 -3.792 5.616 1.00 89.38 82 ASN A C 1
ATOM 650 O O . ASN A 1 82 ? 6.244 -4.852 6.043 1.00 89.38 82 ASN A O 1
ATOM 654 N N . GLN A 1 83 ? 7.873 -3.714 4.988 1.00 90.62 83 GLN A N 1
ATOM 655 C CA . GLN A 1 83 ? 8.768 -4.850 4.711 1.00 90.62 83 GLN A CA 1
ATOM 656 C C . GLN A 1 83 ? 8.185 -5.956 3.814 1.00 90.62 83 GLN A C 1
ATOM 658 O O . GLN A 1 83 ? 8.692 -7.076 3.830 1.00 90.62 83 GLN A O 1
ATOM 663 N N . TYR A 1 84 ? 7.158 -5.662 3.014 1.00 94.50 84 TYR A N 1
ATOM 664 C CA . TYR A 1 84 ? 6.772 -6.541 1.907 1.00 94.50 84 TYR A CA 1
ATOM 665 C C . TYR A 1 84 ? 7.703 -6.356 0.704 1.00 94.50 84 TYR A C 1
ATOM 667 O O . TYR A 1 84 ? 8.484 -5.401 0.636 1.00 94.50 84 TYR A O 1
ATOM 675 N N . VAL A 1 85 ? 7.589 -7.275 -0.252 1.00 96.44 85 VAL A N 1
ATOM 676 C CA . VAL A 1 85 ? 8.384 -7.300 -1.480 1.00 96.44 85 VAL A CA 1
ATOM 677 C C . VAL A 1 85 ? 7.471 -7.202 -2.701 1.00 96.44 85 VAL A C 1
ATOM 679 O O . VAL A 1 85 ? 6.406 -7.815 -2.728 1.00 96.44 85 VAL A O 1
ATOM 682 N N . ILE A 1 86 ? 7.901 -6.434 -3.701 1.00 97.62 86 ILE A N 1
ATOM 683 C CA . ILE A 1 86 ? 7.349 -6.426 -5.060 1.00 97.62 86 ILE A CA 1
ATOM 684 C C . ILE A 1 86 ? 8.457 -6.895 -6.005 1.00 97.62 86 ILE A C 1
ATOM 686 O O . ILE A 1 86 ? 9.578 -6.392 -5.931 1.00 97.62 86 ILE A O 1
ATOM 690 N N . THR A 1 87 ? 8.152 -7.823 -6.906 1.00 97.56 87 THR A N 1
ATOM 691 C CA . THR A 1 87 ? 9.125 -8.373 -7.858 1.00 97.56 87 THR A CA 1
ATOM 692 C C . THR A 1 87 ? 8.790 -7.935 -9.273 1.00 9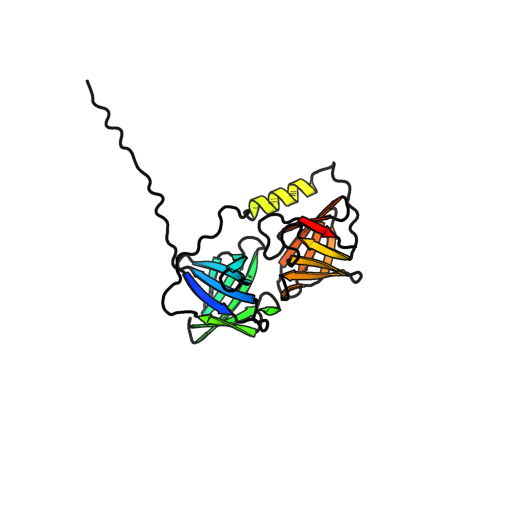7.56 87 THR A C 1
ATOM 694 O O . THR A 1 87 ? 7.661 -8.099 -9.740 1.00 97.56 87 THR A O 1
ATOM 697 N N . LEU A 1 88 ? 9.788 -7.399 -9.972 1.00 97.62 88 LEU A N 1
ATOM 698 C CA . LEU A 1 88 ? 9.677 -6.964 -11.356 1.00 97.62 88 LEU A CA 1
ATOM 699 C C . LEU A 1 88 ? 10.565 -7.818 -12.261 1.00 97.62 88 LEU A C 1
ATOM 701 O O . LEU A 1 88 ? 11.765 -7.946 -12.022 1.00 97.62 88 LEU A O 1
ATOM 705 N N . GLU A 1 89 ? 9.987 -8.349 -13.330 1.00 96.50 89 GLU A N 1
ATOM 706 C CA . GLU A 1 89 ? 10.701 -9.066 -14.384 1.00 96.50 89 GLU A CA 1
ATOM 707 C C . GLU A 1 89 ? 10.965 -8.116 -15.567 1.00 96.50 89 GLU A C 1
ATOM 709 O O . GLU A 1 89 ? 10.011 -7.548 -16.115 1.00 96.50 89 GLU A O 1
ATOM 714 N N . PRO A 1 90 ? 12.226 -7.903 -15.984 1.00 95.50 90 PRO A N 1
ATOM 715 C CA . PRO A 1 90 ? 12.522 -7.140 -17.191 1.00 95.50 90 PRO A CA 1
ATOM 716 C C . PRO A 1 90 ? 12.044 -7.895 -18.438 1.00 95.50 90 PRO A C 1
ATOM 718 O O . PRO A 1 90 ? 12.515 -8.986 -18.737 1.00 95.50 90 PRO A O 1
ATOM 721 N N . VAL A 1 91 ? 11.148 -7.282 -19.212 1.00 93.75 91 VAL A N 1
ATOM 722 C CA . VAL A 1 91 ? 10.641 -7.850 -20.477 1.00 93.75 91 VAL A CA 1
ATOM 723 C C . VAL A 1 91 ? 11.510 -7.411 -21.655 1.00 93.75 91 VAL A C 1
ATOM 725 O O . VAL A 1 91 ? 11.820 -8.195 -22.547 1.00 93.75 91 VAL A O 1
ATOM 728 N N . THR A 1 92 ? 11.937 -6.145 -21.637 1.00 89.19 92 THR A N 1
ATOM 729 C CA . THR A 1 92 ? 12.761 -5.537 -22.691 1.00 89.19 92 THR A CA 1
ATOM 730 C C . THR A 1 92 ? 13.863 -4.700 -22.051 1.00 89.19 92 THR A C 1
ATOM 732 O O . THR A 1 92 ? 13.782 -3.468 -21.998 1.00 89.19 92 THR A O 1
ATOM 735 N N . GLY A 1 93 ? 14.889 -5.369 -21.517 1.00 85.12 93 GLY A N 1
ATOM 736 C CA . GLY A 1 93 ? 15.940 -4.716 -20.732 1.00 85.12 93 GLY A CA 1
ATOM 737 C C . GLY A 1 93 ? 15.341 -3.862 -19.607 1.00 85.12 93 GLY A C 1
ATOM 738 O O . GLY A 1 93 ? 14.391 -4.274 -18.953 1.00 85.12 93 GLY A O 1
ATOM 739 N N . ASN A 1 94 ? 15.831 -2.633 -19.434 1.00 85.31 94 ASN A N 1
ATOM 740 C CA . ASN A 1 94 ? 1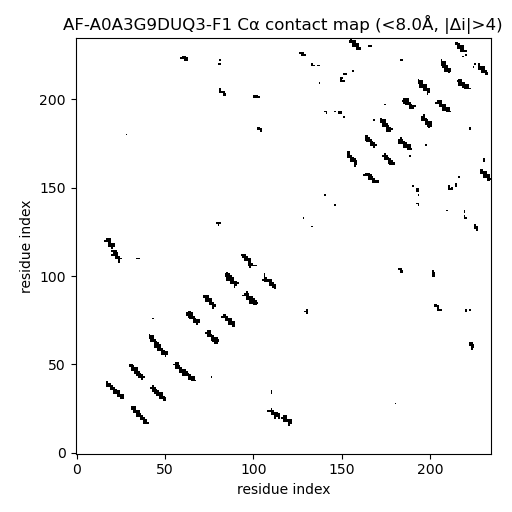5.292 -1.673 -18.461 1.00 85.31 94 ASN A CA 1
ATOM 741 C C . ASN A 1 94 ? 14.198 -0.750 -19.033 1.00 85.31 94 ASN A C 1
ATOM 743 O O . ASN A 1 94 ? 14.003 0.351 -18.527 1.00 85.31 94 ASN A O 1
ATOM 747 N N . LYS A 1 95 ? 13.535 -1.122 -20.135 1.00 90.69 95 LYS A N 1
ATOM 748 C CA . LYS A 1 95 ? 12.476 -0.291 -20.737 1.00 90.69 95 LYS A CA 1
ATOM 749 C C . LYS A 1 95 ? 11.084 -0.674 -20.256 1.00 90.69 95 LYS A C 1
ATOM 751 O O . LYS A 1 95 ? 10.208 0.185 -20.192 1.00 90.69 95 LYS A O 1
ATOM 756 N N . ILE A 1 96 ? 10.875 -1.956 -19.977 1.00 94.06 96 ILE A N 1
ATOM 757 C CA . ILE A 1 96 ? 9.572 -2.510 -19.619 1.00 94.06 96 ILE A CA 1
ATOM 758 C C . ILE A 1 96 ? 9.782 -3.549 -18.528 1.00 94.06 96 ILE A C 1
ATOM 760 O O . ILE A 1 96 ? 10.570 -4.478 -18.708 1.00 94.06 96 ILE A O 1
ATOM 764 N N . PHE A 1 97 ? 9.037 -3.400 -17.441 1.00 96.25 97 PHE A N 1
ATOM 765 C CA . PHE A 1 97 ? 9.018 -4.324 -16.319 1.00 96.25 97 PHE A CA 1
ATOM 766 C C . PHE A 1 97 ? 7.620 -4.901 -16.140 1.00 96.25 97 PHE A C 1
ATOM 768 O O . PHE A 1 97 ? 6.666 -4.143 -15.999 1.00 96.25 97 PHE A O 1
ATOM 775 N N . MET A 1 98 ? 7.497 -6.223 -16.112 1.00 96.38 98 MET A N 1
ATOM 776 C CA . MET A 1 98 ? 6.271 -6.907 -15.708 1.00 96.38 98 MET A CA 1
ATOM 777 C C . MET A 1 98 ? 6.289 -7.125 -14.197 1.00 96.38 98 MET A C 1
ATOM 779 O O . MET A 1 98 ? 7.296 -7.575 -13.656 1.00 96.38 98 MET A O 1
ATOM 783 N N . VAL A 1 99 ? 5.188 -6.846 -13.507 1.00 96.38 99 VAL A N 1
ATOM 784 C CA . VAL A 1 99 ? 5.082 -7.143 -12.072 1.00 96.38 99 VAL A CA 1
ATOM 785 C C . VAL A 1 99 ? 4.719 -8.616 -11.891 1.00 96.38 99 VAL A C 1
ATOM 787 O O . VAL A 1 99 ? 3.647 -9.047 -12.317 1.00 96.38 99 VAL A O 1
ATOM 790 N N . LYS A 1 100 ? 5.611 -9.391 -11.269 1.00 95.44 100 LYS A N 1
ATOM 791 C CA . LYS A 1 100 ? 5.387 -10.814 -10.963 1.00 95.44 100 LYS A CA 1
ATOM 792 C C . LYS A 1 100 ? 4.604 -10.983 -9.679 1.00 95.44 100 LYS A C 1
ATOM 794 O O . LYS A 1 100 ? 3.561 -11.622 -9.677 1.00 95.44 100 LYS A O 1
ATOM 799 N N . ASP A 1 101 ? 5.102 -10.332 -8.639 1.00 94.75 101 ASP A N 1
ATOM 800 C CA . ASP A 1 101 ? 4.595 -10.411 -7.280 1.00 94.75 101 ASP A CA 1
ATOM 801 C C . ASP A 1 101 ? 4.480 -8.997 -6.720 1.00 94.75 101 ASP A C 1
ATOM 803 O O . ASP A 1 101 ? 5.280 -8.116 -7.044 1.00 94.75 101 ASP A O 1
ATOM 807 N N . GLY A 1 102 ? 3.469 -8.765 -5.894 1.00 95.19 102 GLY A N 1
ATOM 808 C CA . GLY A 1 102 ? 3.135 -7.447 -5.371 1.00 95.19 102 GLY A CA 1
ATOM 809 C C . GLY A 1 102 ? 1.644 -7.334 -5.087 1.00 95.19 102 GLY A C 1
ATOM 810 O O . GLY A 1 102 ? 0.940 -8.344 -5.018 1.00 95.19 102 GLY A O 1
ATOM 811 N N . PHE A 1 103 ? 1.145 -6.103 -4.963 1.00 94.75 103 PHE A N 1
ATOM 812 C CA . PHE A 1 103 ? -0.293 -5.869 -4.844 1.00 94.75 103 PHE A CA 1
ATOM 813 C C . PHE A 1 103 ? -1.041 -6.506 -6.020 1.00 94.75 103 PHE A C 1
ATOM 815 O O . PHE A 1 103 ? -0.602 -6.399 -7.167 1.00 94.75 103 PHE A O 1
ATOM 822 N N . ARG A 1 104 ? -2.197 -7.123 -5.748 1.00 94.06 104 ARG A N 1
ATOM 823 C CA . ARG A 1 104 ? -2.979 -7.877 -6.744 1.00 94.06 104 ARG A CA 1
ATOM 824 C C . ARG A 1 104 ? -3.203 -7.112 -8.044 1.00 94.06 104 ARG A C 1
ATOM 826 O O . ARG A 1 104 ? -3.048 -7.660 -9.126 1.00 94.06 104 ARG A O 1
ATOM 833 N N . TRP A 1 105 ? -3.567 -5.838 -7.929 1.00 92.88 105 TRP A N 1
ATOM 834 C CA . TRP A 1 105 ? -3.874 -4.981 -9.072 1.00 92.88 105 TRP A CA 1
ATOM 835 C C . TRP A 1 105 ? -2.644 -4.626 -9.918 1.00 92.88 105 TRP A C 1
ATOM 837 O O . TRP A 1 105 ? -2.803 -4.213 -11.062 1.00 92.88 105 TRP A O 1
ATOM 847 N N . MET A 1 106 ? -1.428 -4.777 -9.381 1.00 93.94 106 MET A N 1
ATOM 848 C CA . MET A 1 106 ? -0.188 -4.572 -10.129 1.00 93.94 106 MET A CA 1
ATOM 849 C C . MET A 1 106 ? 0.235 -5.822 -10.898 1.00 93.94 106 MET A C 1
ATOM 851 O O . MET A 1 106 ? 0.843 -5.693 -11.956 1.00 93.94 106 MET A O 1
ATOM 855 N N . GLN A 1 107 ? -0.054 -7.018 -10.379 1.00 93.75 107 GLN A N 1
ATOM 856 C CA . GLN A 1 107 ? 0.424 -8.276 -10.956 1.00 93.75 107 GLN A CA 1
ATOM 857 C C . GLN A 1 107 ? 0.008 -8.414 -12.425 1.00 93.75 107 GLN A C 1
ATOM 859 O O . GLN A 1 107 ? -1.101 -8.035 -12.807 1.00 93.75 107 GLN A O 1
ATOM 864 N N . LEU A 1 108 ? 0.921 -8.937 -13.249 1.00 88.62 108 LEU A N 1
ATOM 865 C CA . LEU A 1 108 ? 0.773 -9.109 -14.702 1.00 88.62 108 LEU A CA 1
ATOM 866 C C . LEU A 1 108 ? 0.544 -7.809 -15.496 1.00 88.62 108 LEU A C 1
ATOM 868 O O . LEU A 1 108 ? 0.289 -7.864 -16.698 1.00 88.62 108 LEU A O 1
ATOM 872 N N . ASN A 1 109 ? 0.676 -6.644 -14.859 1.00 93.12 109 ASN A N 1
ATOM 873 C CA . ASN A 1 109 ? 0.734 -5.359 -15.542 1.00 93.12 109 ASN A CA 1
ATOM 874 C C . ASN A 1 109 ? 2.186 -4.923 -15.744 1.00 93.12 109 ASN A C 1
ATOM 876 O O . ASN A 1 109 ? 3.125 -5.472 -15.156 1.00 93.12 109 ASN A O 1
ATOM 880 N N . TYR A 1 110 ? 2.358 -3.913 -16.595 1.00 93.75 110 TYR A N 1
ATOM 881 C CA . TYR A 1 110 ? 3.666 -3.470 -17.050 1.00 93.75 110 TYR A CA 1
ATOM 882 C C . TYR A 1 110 ? 3.939 -2.028 -16.636 1.00 93.75 110 TYR A C 1
ATOM 884 O O . TYR A 1 110 ? 3.172 -1.117 -16.944 1.00 93.75 110 TYR A O 1
ATOM 892 N N . PHE A 1 111 ? 5.083 -1.823 -15.997 1.00 95.06 111 PHE A N 1
ATOM 893 C CA . PHE A 1 111 ? 5.710 -0.519 -15.879 1.00 95.06 111 PHE A CA 1
AT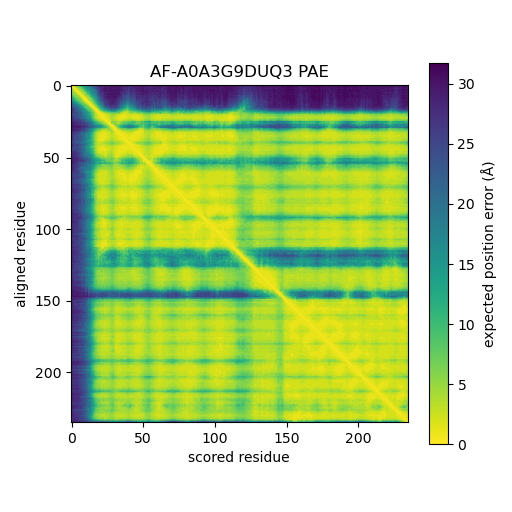OM 894 C C . PHE A 1 111 ? 6.511 -0.245 -17.151 1.00 95.06 111 PHE A C 1
ATOM 896 O O . PHE A 1 111 ? 7.482 -0.941 -17.452 1.00 95.06 111 PHE A O 1
ATOM 903 N N . VAL A 1 112 ? 6.114 0.782 -17.897 1.00 93.69 112 VAL A N 1
ATOM 904 C CA . VAL A 1 112 ? 6.770 1.211 -19.136 1.00 93.69 112 VAL A CA 1
ATOM 905 C C . VAL A 1 112 ? 7.550 2.489 -18.873 1.00 93.69 112 VAL A C 1
ATOM 907 O O . VAL A 1 112 ? 7.037 3.437 -18.282 1.00 93.69 112 VAL A O 1
ATOM 910 N N . LYS A 1 113 ? 8.808 2.520 -19.306 1.00 92.06 113 LYS A N 1
ATOM 911 C CA . LYS A 1 113 ? 9.707 3.660 -19.134 1.00 92.06 113 LYS A CA 1
ATOM 912 C C . LYS A 1 113 ? 9.107 4.917 -19.771 1.00 92.06 113 LYS A C 1
ATOM 914 O O . LYS A 1 113 ? 8.843 4.933 -20.970 1.00 92.06 113 LYS A O 1
ATOM 919 N N . SER A 1 114 ? 8.928 5.977 -18.982 1.00 85.38 114 SER A N 1
ATOM 920 C CA . SER A 1 114 ? 8.239 7.194 -19.441 1.00 85.38 114 SER A CA 1
ATOM 921 C C . SER A 1 114 ? 9.085 8.045 -20.393 1.00 85.38 114 SER A C 1
ATOM 923 O O . SER A 1 114 ? 8.554 8.762 -21.234 1.00 85.38 114 SER A O 1
ATOM 925 N N . SER A 1 115 ? 10.409 8.017 -20.232 1.00 80.38 115 SER A N 1
ATOM 926 C CA . SER A 1 115 ? 11.367 8.783 -21.035 1.00 80.38 115 SER A CA 1
ATOM 927 C C . SER A 1 115 ? 12.767 8.204 -20.877 1.00 80.38 115 SER A C 1
ATOM 929 O O . SER A 1 115 ? 13.098 7.663 -19.823 1.00 80.38 115 SER A O 1
ATOM 931 N N . ASP A 1 116 ? 13.616 8.365 -21.894 1.00 73.50 116 ASP A N 1
ATOM 932 C CA . ASP A 1 116 ? 15.044 8.039 -21.807 1.00 73.50 116 ASP A CA 1
ATOM 933 C C . ASP A 1 116 ? 15.849 9.025 -20.955 1.00 73.50 116 ASP A C 1
ATOM 935 O O . ASP A 1 116 ? 16.964 8.708 -20.541 1.00 73.50 116 ASP A O 1
ATOM 939 N N . LYS A 1 117 ? 15.291 10.205 -20.666 1.00 66.75 117 LYS A N 1
ATOM 940 C CA . LYS A 1 117 ? 15.885 11.159 -19.729 1.00 66.75 117 LYS A CA 1
ATOM 941 C C . LYS A 1 117 ? 15.336 10.902 -18.321 1.00 66.75 117 LYS A C 1
ATOM 943 O O . LYS A 1 117 ? 14.117 10.757 -18.191 1.00 66.75 117 LYS A O 1
ATOM 948 N N . PRO A 1 118 ? 16.190 10.908 -17.278 1.00 62.62 118 PRO A N 1
ATOM 949 C CA . PRO A 1 118 ? 15.728 10.885 -15.896 1.00 62.62 118 PRO A CA 1
ATOM 950 C C . PRO A 1 118 ? 14.726 12.009 -15.633 1.00 62.62 118 PRO A C 1
ATOM 952 O O . PRO A 1 118 ? 14.848 13.100 -16.201 1.00 62.62 118 PRO A O 1
ATOM 955 N N . SER A 1 119 ? 13.743 11.744 -14.776 1.00 64.12 119 SER A N 1
ATOM 956 C CA . SER A 1 119 ? 12.759 12.748 -14.387 1.00 64.12 119 SER A CA 1
ATOM 957 C C . SER A 1 119 ? 13.418 13.902 -13.634 1.00 64.12 119 SER A C 1
ATOM 959 O O . SER A 1 119 ? 14.533 13.787 -13.109 1.00 64.12 119 SER A O 1
ATOM 961 N N . SER A 1 120 ? 12.690 15.015 -13.519 1.00 54.06 120 SER A N 1
ATOM 962 C CA . SER A 1 120 ? 13.013 16.049 -12.536 1.00 54.06 120 SER A CA 1
ATOM 963 C C . SER A 1 120 ? 13.184 15.424 -11.140 1.00 54.06 120 SER A C 1
ATOM 965 O O . SER A 1 120 ? 12.547 14.401 -10.858 1.00 54.06 120 SER A O 1
ATOM 967 N N . PRO A 1 121 ? 14.032 16.009 -10.272 1.00 56.12 121 PRO A N 1
ATOM 968 C CA . PRO A 1 121 ? 14.260 15.498 -8.925 1.00 56.12 121 PRO A CA 1
ATOM 969 C C . PRO A 1 121 ? 12.937 15.284 -8.189 1.00 56.12 121 PRO A C 1
ATOM 971 O O . PRO A 1 121 ? 12.101 16.185 -8.141 1.00 56.12 121 PRO A O 1
ATOM 974 N N . VAL A 1 122 ? 12.759 14.097 -7.614 1.00 61.62 122 VAL A N 1
ATOM 975 C CA . VAL A 1 122 ? 11.592 13.780 -6.787 1.00 61.62 122 VAL A CA 1
ATOM 976 C C . VAL A 1 122 ? 12.024 13.844 -5.327 1.00 61.62 122 VAL A C 1
ATOM 978 O O . VAL A 1 122 ? 12.882 13.075 -4.898 1.00 61.62 122 VAL A O 1
ATOM 981 N N . SER A 1 123 ? 11.448 14.768 -4.558 1.00 55.75 123 SER A N 1
ATOM 982 C CA . SER A 1 123 ? 11.622 14.816 -3.105 1.00 55.75 123 SER A CA 1
ATOM 983 C C . SER A 1 123 ? 10.526 13.999 -2.428 1.00 55.75 123 SER A C 1
ATOM 985 O O . SER A 1 123 ? 9.341 14.284 -2.600 1.00 55.75 123 SER A O 1
ATOM 987 N N . ILE A 1 124 ? 10.919 13.005 -1.637 1.00 60.69 124 ILE A N 1
ATOM 988 C CA . ILE A 1 124 ? 10.025 12.367 -0.667 1.00 60.69 124 ILE A CA 1
ATOM 989 C C . ILE A 1 124 ? 9.898 13.342 0.511 1.00 60.69 124 ILE A C 1
ATOM 991 O O . ILE A 1 124 ? 10.919 13.855 0.973 1.00 60.69 124 ILE A O 1
ATOM 995 N N . SER A 1 125 ? 8.671 13.638 0.954 1.00 62.50 125 SER A N 1
ATOM 996 C CA . SER A 1 125 ? 8.453 14.551 2.084 1.00 62.50 125 SER A CA 1
ATOM 997 C C . SER A 1 125 ? 9.191 14.055 3.330 1.00 62.50 125 SER A C 1
ATOM 999 O O . SER A 1 125 ? 9.191 12.858 3.621 1.00 62.50 125 SER A O 1
ATOM 1001 N N . SER A 1 126 ? 9.795 14.983 4.076 1.00 59.75 126 SER A N 1
ATOM 1002 C CA . SER A 1 126 ? 10.370 14.710 5.397 1.00 59.75 126 SER A CA 1
ATOM 1003 C C . SER A 1 126 ? 9.319 14.368 6.451 1.00 59.75 126 SER A C 1
ATOM 1005 O O . SER A 1 126 ? 9.681 13.891 7.520 1.00 59.75 126 SER A O 1
ATOM 1007 N N . ASP A 1 127 ? 8.040 14.606 6.160 1.00 69.38 127 ASP A N 1
ATOM 1008 C CA . ASP A 1 127 ? 6.950 14.470 7.130 1.00 69.38 127 ASP A CA 1
ATOM 1009 C C . ASP A 1 127 ? 6.453 13.021 7.278 1.00 69.38 127 ASP A C 1
ATOM 1011 O O . ASP A 1 127 ? 5.560 12.747 8.079 1.00 69.38 127 ASP A O 1
ATOM 1015 N N . PHE A 1 128 ? 7.009 12.077 6.510 1.00 80.81 128 PHE A N 1
ATOM 1016 C CA . PHE A 1 128 ? 6.681 10.661 6.654 1.00 80.81 128 PHE A CA 1
ATOM 1017 C C . PHE A 1 128 ? 7.372 10.050 7.862 1.00 80.81 128 PHE A C 1
ATOM 1019 O O . PHE A 1 128 ? 8.588 10.146 8.026 1.00 80.81 128 PHE A O 1
ATOM 1026 N N . LEU A 1 129 ? 6.586 9.340 8.667 1.00 83.88 129 LEU A N 1
ATOM 1027 C CA . LEU A 1 129 ? 7.106 8.603 9.805 1.00 83.88 129 LEU A CA 1
ATOM 1028 C C . LEU A 1 129 ? 7.942 7.416 9.329 1.00 83.88 129 LEU A C 1
ATOM 1030 O O . LEU A 1 129 ? 7.552 6.653 8.441 1.00 83.88 129 LEU A O 1
ATOM 1034 N N . SER A 1 130 ? 9.086 7.222 9.973 1.00 86.31 130 SER A N 1
ATOM 1035 C CA . SER A 1 130 ? 9.907 6.032 9.798 1.00 86.31 130 SER A CA 1
ATOM 1036 C C . SER A 1 130 ? 9.206 4.781 10.341 1.00 86.31 130 SER A C 1
ATOM 1038 O O . SER A 1 130 ? 8.366 4.839 11.245 1.00 86.31 130 SER A O 1
ATOM 1040 N N . ARG A 1 131 ? 9.630 3.599 9.869 1.00 87.44 131 ARG A N 1
ATOM 1041 C CA . ARG A 1 131 ? 9.192 2.311 10.437 1.00 87.44 131 ARG A CA 1
ATOM 1042 C C . ARG A 1 131 ? 9.380 2.259 11.954 1.00 87.44 131 ARG A C 1
ATOM 1044 O O . ARG A 1 131 ? 8.497 1.781 12.658 1.00 87.44 131 ARG A O 1
ATOM 1051 N N . SER A 1 132 ? 10.516 2.739 12.460 1.00 90.44 132 SER A N 1
ATOM 1052 C CA . SER A 1 132 ? 10.807 2.765 13.898 1.00 90.44 132 SER A CA 1
ATOM 1053 C C . SER A 1 132 ? 9.813 3.614 14.682 1.00 90.44 132 SER A C 1
ATOM 1055 O O . SER A 1 132 ? 9.398 3.204 15.765 1.00 90.44 132 SER A O 1
ATOM 1057 N N . GLU A 1 133 ? 9.394 4.758 14.143 1.00 90.94 133 GLU A N 1
ATOM 1058 C CA . GLU A 1 133 ? 8.391 5.616 14.779 1.00 90.94 133 GLU A CA 1
ATOM 1059 C C . GLU A 1 133 ? 7.016 4.947 14.787 1.00 90.94 133 GLU A C 1
ATOM 1061 O O . GLU A 1 133 ? 6.365 4.909 15.830 1.00 90.94 133 GLU A O 1
ATOM 1066 N N . LEU A 1 134 ? 6.608 4.331 13.673 1.00 88.25 134 LEU A N 1
ATOM 1067 C CA . LEU A 1 134 ? 5.339 3.601 13.581 1.00 88.25 134 LEU A CA 1
ATOM 1068 C C . LEU A 1 134 ? 5.302 2.385 14.520 1.00 88.25 134 LEU A C 1
ATOM 1070 O O . LEU A 1 134 ? 4.307 2.167 15.212 1.00 88.25 134 LEU A O 1
ATOM 1074 N N . LEU A 1 135 ? 6.396 1.623 14.610 1.00 90.31 135 LEU A N 1
ATOM 1075 C CA . LEU A 1 135 ? 6.518 0.506 15.551 1.00 90.31 135 LEU A CA 1
ATOM 1076 C C . LEU A 1 135 ? 6.511 0.979 17.009 1.00 90.31 135 LEU A C 1
ATOM 1078 O O . LEU A 1 135 ? 5.843 0.370 17.842 1.00 90.31 135 LEU A O 1
ATOM 1082 N N . SER A 1 136 ? 7.199 2.082 17.316 1.00 90.19 136 SER A N 1
ATOM 1083 C CA . SER A 1 136 ? 7.192 2.678 18.659 1.00 90.19 136 SER A CA 1
ATOM 1084 C C . SER A 1 136 ? 5.795 3.166 19.043 1.00 90.19 136 SER A C 1
ATOM 1086 O O . SER A 1 136 ? 5.354 2.968 20.174 1.00 90.19 136 SER A O 1
ATOM 1088 N N . TYR A 1 137 ? 5.065 3.754 18.092 1.00 88.50 137 TYR A N 1
ATOM 1089 C CA . TYR A 1 137 ? 3.677 4.162 18.284 1.00 88.50 137 TYR A CA 1
ATOM 1090 C C . TYR A 1 137 ? 2.762 2.957 18.545 1.00 88.50 137 TYR A C 1
ATOM 1092 O O . TYR A 1 137 ? 1.950 2.989 19.473 1.00 88.50 137 TYR A O 1
ATOM 1100 N N . ARG A 1 138 ? 2.945 1.864 17.791 1.00 86.81 138 ARG A N 1
ATOM 1101 C CA . ARG A 1 138 ? 2.226 0.602 18.013 1.00 86.81 138 ARG A CA 1
ATOM 1102 C C . ARG A 1 138 ? 2.483 0.051 19.413 1.00 86.81 138 ARG A C 1
ATOM 1104 O O . ARG A 1 138 ? 1.539 -0.293 20.118 1.00 86.81 138 ARG A O 1
ATOM 1111 N N . GLU A 1 139 ? 3.741 -0.005 19.839 1.00 88.38 139 GLU A N 1
ATOM 1112 C CA . GLU A 1 139 ? 4.089 -0.532 21.160 1.00 88.38 139 GLU A CA 1
ATOM 1113 C C . GLU A 1 139 ? 3.543 0.351 22.288 1.00 88.38 139 GLU A C 1
ATOM 1115 O O . GLU A 1 139 ? 3.036 -0.164 23.284 1.00 88.38 139 GLU A O 1
ATOM 1120 N N . LYS A 1 140 ? 3.543 1.677 22.100 1.00 86.81 140 LYS A N 1
ATOM 1121 C CA . LYS A 1 140 ? 2.925 2.615 23.043 1.00 86.81 140 LYS A CA 1
ATOM 1122 C C . LYS A 1 140 ? 1.441 2.307 23.254 1.00 86.81 140 LYS A C 1
ATOM 1124 O O . LYS A 1 140 ? 1.010 2.231 24.398 1.00 86.81 140 LYS A O 1
ATOM 1129 N N . ILE A 1 141 ? 0.677 2.093 22.181 1.00 84.06 141 ILE A N 1
ATOM 1130 C CA . ILE A 1 141 ? -0.751 1.740 22.278 1.00 84.06 141 ILE A CA 1
ATOM 1131 C C . ILE A 1 141 ? -0.944 0.368 22.932 1.00 84.06 141 ILE A C 1
ATOM 1133 O O . ILE A 1 141 ? -1.893 0.180 23.689 1.00 84.06 141 ILE A O 1
ATOM 1137 N N . ARG A 1 142 ? -0.044 -0.587 22.673 1.00 81.38 142 ARG A N 1
ATOM 1138 C CA . ARG A 1 142 ? -0.114 -1.930 23.263 1.00 81.38 142 ARG A CA 1
ATOM 1139 C C . ARG A 1 142 ? 0.084 -1.921 24.782 1.00 81.38 142 ARG A C 1
ATOM 1141 O O . ARG A 1 142 ? -0.584 -2.671 25.485 1.00 81.38 142 ARG A O 1
ATOM 1148 N N . ILE A 1 143 ? 1.011 -1.101 25.280 1.00 80.06 143 ILE A N 1
ATOM 1149 C CA . ILE A 1 143 ? 1.372 -1.040 26.708 1.00 80.06 143 ILE A CA 1
ATOM 1150 C C . ILE A 1 143 ? 0.451 -0.100 27.500 1.00 80.06 143 ILE A C 1
ATOM 1152 O O . ILE A 1 143 ? 0.359 -0.231 28.724 1.00 80.06 143 ILE A O 1
ATOM 1156 N N . ASP A 1 144 ? -0.222 0.850 26.844 1.00 76.19 144 ASP A N 1
ATOM 1157 C CA . ASP A 1 144 ? -1.061 1.837 27.523 1.00 76.19 144 ASP A CA 1
ATOM 1158 C C . ASP A 1 144 ? -2.267 1.181 28.220 1.00 76.19 144 ASP A C 1
ATOM 1160 O O . ASP A 1 144 ? -3.314 0.917 27.621 1.00 76.19 144 ASP A O 1
ATOM 1164 N N . LYS A 1 145 ? -2.101 0.963 29.531 1.00 61.41 145 LYS A N 1
ATOM 1165 C CA . LYS A 1 145 ? -3.070 0.340 30.441 1.00 61.41 145 LYS A CA 1
ATOM 1166 C C . LYS A 1 145 ? -4.374 1.129 30.583 1.00 61.41 145 LYS A C 1
ATOM 1168 O O . LYS A 1 145 ? -5.348 0.561 31.070 1.00 61.41 145 LYS A O 1
ATOM 1173 N N . ASN A 1 146 ? -4.402 2.402 30.178 1.00 62.91 146 ASN A N 1
ATOM 1174 C CA . ASN A 1 146 ? -5.614 3.225 30.195 1.00 62.91 146 ASN A CA 1
ATOM 1175 C C . ASN A 1 146 ? -6.464 3.042 28.930 1.00 62.91 146 ASN A C 1
ATOM 1177 O O . ASN A 1 146 ? -7.606 3.502 28.882 1.00 62.91 146 ASN A O 1
ATOM 1181 N N . THR A 1 147 ? -5.948 2.340 27.920 1.00 62.19 147 THR A N 1
ATOM 1182 C CA . THR A 1 147 ? -6.711 1.987 26.723 1.00 62.19 147 THR A CA 1
ATOM 1183 C C . THR A 1 147 ? -7.469 0.692 26.997 1.00 62.19 147 THR A C 1
ATOM 1185 O O . THR A 1 147 ? -6.961 -0.406 26.764 1.00 62.19 147 THR A O 1
ATOM 1188 N N . TYR A 1 148 ? -8.697 0.793 27.512 1.00 61.53 148 TYR A N 1
ATOM 1189 C CA . TYR A 1 148 ? -9.615 -0.352 27.537 1.00 61.53 148 TYR A CA 1
ATOM 1190 C C . TYR A 1 148 ? -9.658 -1.014 26.150 1.00 61.53 148 TYR A C 1
ATOM 1192 O O . TYR A 1 148 ? -9.508 -0.325 25.143 1.00 61.53 148 TYR A O 1
ATOM 1200 N N . LYS A 1 149 ? -9.845 -2.344 26.084 1.00 76.38 149 LYS A N 1
ATOM 1201 C CA . LYS A 1 149 ? -9.940 -3.067 24.804 1.00 76.38 149 LYS A CA 1
ATOM 1202 C C . LYS A 1 149 ? -11.125 -2.522 24.005 1.00 76.38 149 LYS A C 1
ATOM 1204 O O . LYS A 1 149 ? -12.262 -2.944 24.222 1.00 76.38 149 LYS A O 1
ATOM 1209 N N . ASN A 1 150 ? -10.858 -1.589 23.098 1.00 84.56 150 ASN A N 1
ATOM 1210 C CA . ASN A 1 150 ? -11.871 -0.886 22.332 1.00 84.56 150 ASN A CA 1
ATOM 1211 C C . ASN A 1 150 ? -12.688 -1.909 21.544 1.00 84.56 150 ASN A C 1
ATOM 1213 O O . ASN A 1 150 ? -12.154 -2.871 20.971 1.00 84.56 150 ASN A O 1
ATOM 1217 N N . LYS A 1 151 ? -14.010 -1.732 21.556 1.00 88.00 151 LYS A N 1
ATOM 1218 C CA . LYS A 1 151 ? -14.912 -2.589 20.792 1.00 88.00 151 LYS A CA 1
ATOM 1219 C C . LYS A 1 151 ? -14.812 -2.185 19.328 1.00 88.00 151 LYS A C 1
ATOM 1221 O O . LYS A 1 151 ? -15.157 -1.068 18.970 1.00 88.00 151 LYS A O 1
ATOM 1226 N N . PHE A 1 152 ? -14.363 -3.114 18.496 1.00 92.69 152 PHE A N 1
ATOM 1227 C CA . PHE A 1 152 ? -14.373 -2.938 17.052 1.00 92.69 152 PHE A CA 1
ATOM 1228 C C . PHE A 1 152 ? -15.758 -3.277 16.487 1.00 92.69 152 PHE A C 1
ATOM 1230 O O . PHE A 1 152 ? -16.440 -4.158 17.019 1.00 92.69 152 PHE A O 1
ATOM 1237 N N . ARG A 1 153 ? -16.170 -2.590 15.417 1.00 93.75 153 ARG A N 1
ATOM 1238 C CA . ARG A 1 153 ? -17.437 -2.842 14.725 1.00 93.75 153 ARG A CA 1
ATOM 1239 C C . ARG A 1 153 ? -17.233 -2.877 13.214 1.00 93.75 153 ARG A C 1
ATOM 1241 O O . ARG A 1 153 ? -17.047 -1.831 12.609 1.00 93.75 153 ARG A O 1
ATOM 1248 N N . ASN A 1 154 ? -17.422 -4.034 12.596 1.00 95.31 154 ASN A N 1
ATOM 1249 C CA . ASN A 1 154 ? -17.373 -4.212 11.139 1.00 95.31 154 ASN A CA 1
ATOM 1250 C C . ASN A 1 154 ? -18.214 -3.162 10.397 1.00 95.31 154 ASN A C 1
ATOM 1252 O O . ASN A 1 154 ? -19.257 -2.730 10.897 1.00 95.31 154 ASN A O 1
ATOM 1256 N N . GLY A 1 155 ? -17.769 -2.731 9.222 1.00 96.75 155 GLY A N 1
ATOM 1257 C CA . GLY A 1 155 ? -18.438 -1.692 8.448 1.00 96.75 155 GLY A CA 1
ATOM 1258 C C . GLY A 1 155 ? -17.497 -0.938 7.520 1.00 96.75 155 GLY A C 1
ATOM 1259 O O . GLY A 1 155 ? -16.376 -1.371 7.245 1.00 96.75 155 GLY A O 1
ATOM 1260 N N . PHE A 1 156 ? -17.988 0.192 7.025 1.00 97.62 156 PHE A N 1
ATOM 1261 C CA . PHE A 1 156 ? -17.264 1.078 6.127 1.00 97.62 156 PHE A CA 1
ATOM 1262 C C . PHE A 1 156 ? -16.686 2.262 6.901 1.00 97.62 156 PHE A C 1
ATOM 1264 O O . PHE A 1 156 ? -17.376 2.878 7.710 1.00 97.62 156 PHE A O 1
ATOM 1271 N N . TYR A 1 157 ? -15.419 2.560 6.654 1.00 97.75 157 TYR A N 1
ATOM 1272 C CA . TYR A 1 157 ? -14.661 3.623 7.290 1.00 97.75 157 TYR A CA 1
ATOM 1273 C C . TYR A 1 157 ? -14.019 4.494 6.215 1.00 97.75 157 TYR A C 1
ATOM 1275 O O . TYR A 1 157 ? -13.452 3.983 5.245 1.00 97.75 157 TYR A O 1
ATOM 1283 N N . GLN A 1 158 ? -14.074 5.806 6.401 1.00 97.25 158 GLN A N 1
ATOM 1284 C CA . GLN A 1 158 ? -13.476 6.786 5.496 1.00 97.25 158 GLN A CA 1
ATOM 1285 C C . GLN A 1 158 ? -12.405 7.576 6.223 1.00 97.25 158 GLN A C 1
ATOM 1287 O O . GLN A 1 158 ? -12.570 7.886 7.400 1.00 97.25 158 GLN A O 1
ATOM 1292 N N . SER A 1 159 ? -11.311 7.894 5.533 1.00 95.19 159 SER A N 1
ATOM 1293 C CA . SER A 1 159 ? -10.286 8.769 6.090 1.00 95.19 159 SER A CA 1
ATOM 1294 C C . SER A 1 159 ? -10.866 10.153 6.374 1.00 95.19 159 SER A C 1
ATOM 1296 O O . SER A 1 159 ? -11.559 10.734 5.540 1.00 95.19 159 SER A O 1
ATOM 1298 N N . ASP A 1 160 ? -10.512 10.703 7.535 1.00 93.69 160 ASP A N 1
ATOM 1299 C CA . ASP A 1 160 ? -10.933 12.040 7.963 1.00 93.69 160 ASP A CA 1
ATOM 1300 C C . ASP A 1 160 ? -10.327 13.159 7.086 1.00 93.69 160 ASP A C 1
ATOM 1302 O O . ASP A 1 160 ? -10.787 14.298 7.128 1.00 93.69 160 ASP A O 1
ATOM 1306 N N . PHE A 1 161 ? -9.278 12.853 6.309 1.00 87.94 161 PHE A N 1
ATOM 1307 C CA . PHE A 1 161 ? -8.569 13.811 5.452 1.00 87.94 161 PHE A CA 1
ATOM 1308 C C . PHE A 1 161 ? -8.850 13.604 3.960 1.00 87.94 161 PHE A C 1
ATOM 1310 O O . PHE A 1 161 ? -8.964 14.577 3.217 1.00 87.94 161 PHE A O 1
ATOM 1317 N N . ASN A 1 162 ? -8.964 12.351 3.512 1.00 89.25 162 ASN A N 1
ATOM 1318 C CA . ASN A 1 162 ? -9.280 12.021 2.127 1.00 89.25 162 ASN A CA 1
ATOM 1319 C C . ASN A 1 162 ? -10.424 10.992 2.069 1.00 89.25 162 ASN A C 1
ATOM 1321 O O . ASN A 1 162 ? -10.152 9.800 2.191 1.00 89.25 162 ASN A O 1
ATOM 1325 N N . PRO A 1 163 ? -11.679 11.408 1.822 1.00 90.88 163 PRO A N 1
ATOM 1326 C CA . PRO A 1 163 ? -12.837 10.508 1.796 1.00 90.88 163 PRO A CA 1
ATOM 1327 C C . PRO A 1 163 ? -12.744 9.352 0.789 1.00 90.88 163 PRO A C 1
ATOM 1329 O O . PRO A 1 163 ? -13.444 8.351 0.944 1.00 90.88 163 PRO A O 1
ATOM 1332 N N . GLU A 1 164 ? -11.876 9.476 -0.218 1.00 91.19 164 GLU A N 1
ATOM 1333 C CA . GLU A 1 164 ? -11.608 8.457 -1.237 1.00 91.19 164 GLU A CA 1
ATOM 1334 C C . GLU A 1 164 ? -10.605 7.395 -0.761 1.00 91.19 164 GLU A C 1
ATOM 1336 O O . GLU A 1 164 ? -10.458 6.346 -1.389 1.00 91.19 164 GLU A O 1
ATOM 1341 N N . PHE A 1 165 ? -9.920 7.628 0.362 1.00 92.94 165 PHE A N 1
ATOM 1342 C CA . PHE A 1 165 ? -9.120 6.619 1.042 1.00 92.94 165 PHE A CA 1
ATOM 1343 C C . PHE A 1 165 ? -9.971 5.915 2.099 1.00 92.94 165 PHE A C 1
ATOM 1345 O O . PHE A 1 165 ? -10.297 6.475 3.149 1.00 92.94 165 PHE A O 1
ATOM 1352 N N . THR A 1 166 ? -10.359 4.677 1.808 1.00 95.81 166 THR A N 1
ATOM 1353 C CA . THR A 1 166 ? -11.399 3.970 2.557 1.00 95.81 166 THR A CA 1
ATOM 1354 C C . THR A 1 166 ? -10.932 2.605 3.029 1.00 95.81 166 THR A C 1
ATOM 1356 O O . THR A 1 166 ? -10.121 1.936 2.386 1.00 95.81 166 THR A O 1
ATOM 1359 N N . PHE A 1 167 ? -11.466 2.190 4.172 1.00 97.44 167 PHE A N 1
ATOM 1360 C CA . PHE A 1 167 ? -11.264 0.877 4.760 1.00 97.44 167 PHE A CA 1
ATOM 1361 C C . PHE A 1 167 ? -12.629 0.242 4.995 1.00 97.44 167 PHE A C 1
ATOM 1363 O O . PHE A 1 167 ? -13.505 0.825 5.631 1.00 97.44 167 PHE A O 1
ATOM 1370 N N . ARG A 1 168 ? -12.822 -0.976 4.503 1.00 97.50 168 ARG A N 1
ATOM 1371 C CA . ARG A 1 168 ? -14.025 -1.760 4.763 1.00 97.50 168 ARG A CA 1
ATOM 1372 C C . ARG A 1 168 ? -13.637 -3.039 5.475 1.00 97.50 168 ARG A C 1
ATOM 1374 O O . ARG A 1 168 ? -12.817 -3.791 4.963 1.00 97.50 168 ARG A O 1
ATOM 1381 N N . ALA A 1 169 ? -14.259 -3.290 6.619 1.00 97.50 169 ALA A N 1
ATOM 1382 C CA . ALA A 1 169 ? -14.197 -4.569 7.310 1.00 97.50 169 ALA A CA 1
ATOM 1383 C C . ALA A 1 169 ? -15.537 -5.282 7.169 1.00 97.50 169 ALA A C 1
ATOM 1385 O O . ALA A 1 169 ? -16.576 -4.755 7.576 1.00 97.50 169 ALA A O 1
ATOM 1386 N N . HIS A 1 170 ? -15.508 -6.471 6.585 1.00 97.19 170 HIS A N 1
ATOM 1387 C CA . HIS A 1 170 ? -16.674 -7.302 6.333 1.00 97.19 170 HIS A CA 1
ATOM 1388 C C . HIS A 1 170 ? -16.962 -8.228 7.521 1.00 97.19 170 HIS A C 1
ATOM 1390 O O . HIS A 1 170 ? -16.085 -8.516 8.337 1.00 97.19 170 HIS A O 1
ATOM 1396 N N . GLU A 1 171 ? -18.211 -8.685 7.628 1.00 95.50 171 GLU A N 1
ATOM 1397 C CA . GLU A 1 171 ? -18.651 -9.586 8.703 1.00 95.50 171 GLU A CA 1
ATOM 1398 C C . GLU A 1 171 ? -18.064 -10.994 8.606 1.00 95.50 171 GLU A C 1
ATOM 1400 O O . GLU A 1 171 ? -17.902 -11.654 9.628 1.00 95.50 171 GLU A O 1
ATOM 1405 N N . ASP A 1 172 ? -17.690 -11.419 7.404 1.00 96.94 172 ASP A N 1
ATOM 1406 C CA . ASP A 1 172 ? -17.053 -12.709 7.127 1.00 96.94 172 ASP A CA 1
ATOM 1407 C C . ASP A 1 172 ? -15.557 -12.758 7.495 1.00 96.94 172 ASP A C 1
ATOM 1409 O O . ASP A 1 172 ? -14.894 -13.763 7.248 1.00 96.94 172 ASP A O 1
ATOM 1413 N N . GLY A 1 173 ? -15.016 -11.688 8.090 1.00 97.25 173 GLY A N 1
ATOM 1414 C CA . GLY A 1 173 ? -13.607 -11.597 8.475 1.00 97.25 173 GLY A CA 1
ATOM 1415 C C . GLY A 1 173 ? -12.679 -11.111 7.360 1.00 97.25 173 GLY A C 1
ATOM 1416 O O . GLY A 1 173 ? -11.461 -11.115 7.543 1.00 97.25 173 GLY A O 1
ATOM 1417 N N . THR A 1 174 ? -13.214 -10.663 6.220 1.00 98.19 174 THR A N 1
ATOM 1418 C CA . TH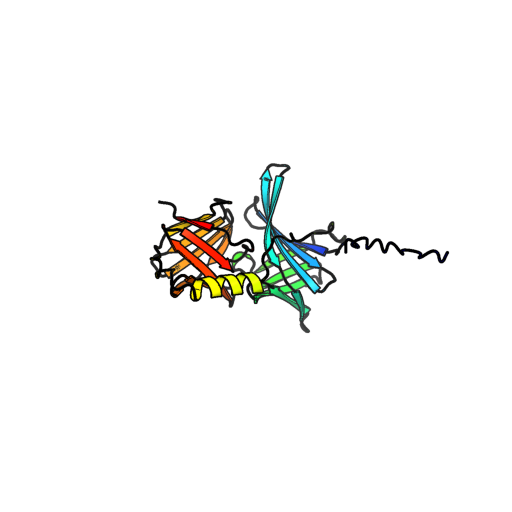R A 1 174 ? -12.418 -10.068 5.135 1.00 98.19 174 THR A CA 1
ATOM 1419 C C . THR A 1 174 ? -12.355 -8.541 5.212 1.00 98.19 174 THR A C 1
ATOM 1421 O O . THR A 1 174 ? -13.178 -7.894 5.869 1.00 98.19 174 THR A O 1
ATOM 1424 N N . TYR A 1 175 ? -11.350 -7.930 4.584 1.00 98.00 175 TYR A N 1
ATOM 1425 C CA . TYR A 1 175 ? -11.218 -6.477 4.464 1.00 98.00 175 TYR A CA 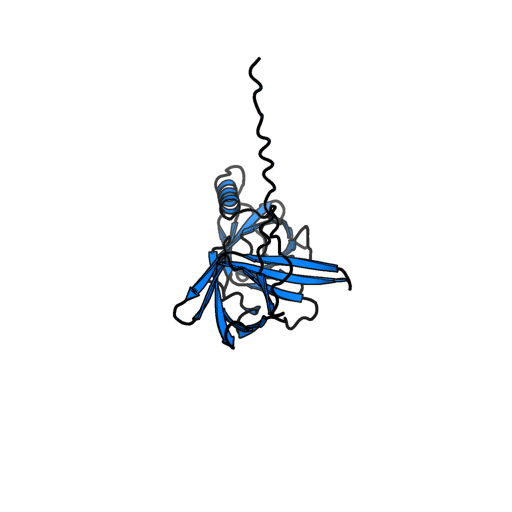1
ATOM 1426 C C . TYR A 1 175 ? -10.879 -6.044 3.036 1.00 98.00 175 TYR A C 1
ATOM 1428 O O . TYR A 1 175 ? -10.311 -6.806 2.253 1.00 98.00 175 TYR A O 1
ATOM 1436 N N . SER A 1 176 ? -11.159 -4.776 2.740 1.00 97.25 176 SER A N 1
ATOM 1437 C CA . SER A 1 176 ? -10.658 -4.087 1.551 1.00 97.25 176 SER A CA 1
ATOM 1438 C C . SER A 1 176 ? -10.211 -2.671 1.903 1.00 97.25 176 SER A C 1
ATOM 1440 O O . SER A 1 176 ? -10.947 -1.939 2.571 1.00 97.25 176 SER A O 1
ATOM 1442 N N . ILE A 1 177 ? -9.044 -2.267 1.413 1.00 96.44 177 ILE A N 1
ATOM 1443 C CA . ILE A 1 177 ? -8.542 -0.893 1.451 1.00 96.44 177 ILE A CA 1
ATOM 1444 C C . ILE A 1 177 ? -8.606 -0.340 0.034 1.00 96.44 177 ILE A C 1
ATOM 1446 O O . ILE A 1 177 ? -8.060 -0.944 -0.892 1.00 96.44 177 ILE A O 1
ATOM 1450 N N . ARG A 1 178 ? -9.243 0.817 -0.148 1.00 94.50 178 ARG A N 1
ATOM 1451 C CA . ARG A 1 178 ? -9.359 1.463 -1.460 1.00 94.50 178 ARG A CA 1
ATOM 1452 C C . ARG A 1 178 ? -8.838 2.879 -1.438 1.00 94.50 178 ARG A C 1
ATOM 1454 O O . ARG A 1 178 ? -8.997 3.575 -0.443 1.00 94.50 178 ARG A O 1
ATOM 1461 N N . PHE A 1 179 ? -8.260 3.291 -2.554 1.00 90.75 179 PHE A N 1
ATOM 1462 C CA . PHE A 1 179 ? -7.871 4.663 -2.819 1.00 90.75 179 PHE A CA 1
ATOM 1463 C C . PHE A 1 179 ? -8.512 5.106 -4.130 1.00 90.75 179 PHE A C 1
ATOM 1465 O O . PHE A 1 179 ? -8.150 4.614 -5.204 1.00 90.75 179 PHE A O 1
ATOM 1472 N N . TYR A 1 180 ? -9.503 5.993 -4.029 1.00 89.38 180 TYR A N 1
ATOM 1473 C CA . TYR A 1 180 ? -10.475 6.246 -5.089 1.00 89.38 180 TYR A CA 1
ATOM 1474 C C . TYR A 1 180 ? -11.075 4.910 -5.570 1.00 89.38 180 TYR A C 1
ATOM 1476 O O . TYR A 1 180 ? -11.441 4.039 -4.781 1.00 89.38 180 TYR A O 1
ATOM 1484 N N . SER A 1 181 ? -11.129 4.702 -6.883 1.00 86.62 181 SER A N 1
ATOM 1485 C CA . SER A 1 181 ? -11.625 3.464 -7.492 1.00 86.62 181 SER A CA 1
ATOM 1486 C C . SER A 1 181 ? -10.710 2.238 -7.341 1.00 86.62 181 SER A C 1
ATOM 1488 O O . SER A 1 181 ? -11.131 1.133 -7.682 1.00 86.62 181 SER A O 1
ATOM 1490 N N . LEU A 1 182 ? -9.459 2.409 -6.898 1.00 90.50 182 LEU A N 1
ATOM 1491 C CA . LEU A 1 182 ? -8.470 1.335 -6.883 1.00 90.50 182 LEU A CA 1
ATOM 1492 C C . LEU A 1 182 ? -8.504 0.592 -5.548 1.00 90.50 182 LEU A C 1
ATOM 1494 O O . LEU A 1 182 ? -8.261 1.180 -4.495 1.00 90.50 182 LEU A O 1
ATOM 1498 N N . GLU A 1 183 ? -8.753 -0.714 -5.589 1.00 93.38 183 GLU A N 1
ATOM 1499 C CA . GLU A 1 183 ? -8.577 -1.582 -4.426 1.00 93.38 183 GLU A CA 1
ATOM 1500 C C . GLU A 1 183 ? -7.091 -1.859 -4.215 1.00 93.38 183 GLU A C 1
ATOM 1502 O O . GLU A 1 183 ? -6.488 -2.663 -4.922 1.00 93.38 183 GLU A O 1
ATOM 1507 N N . LEU A 1 184 ? -6.497 -1.141 -3.260 1.00 93.25 184 LEU A N 1
ATOM 1508 C CA . LEU A 1 184 ? -5.071 -1.220 -2.975 1.00 93.25 184 LEU A CA 1
ATOM 1509 C C . LEU A 1 184 ? -4.693 -2.576 -2.403 1.00 93.25 184 LEU A C 1
ATOM 1511 O O . LEU A 1 184 ? -3.678 -3.133 -2.802 1.00 93.25 184 LEU A O 1
ATOM 1515 N N . SER A 1 185 ? -5.486 -3.069 -1.456 1.00 95.81 185 SER A N 1
ATOM 1516 C CA . SER A 1 185 ? -5.163 -4.229 -0.631 1.00 95.81 185 SER A CA 1
ATOM 1517 C C . SER A 1 185 ? -6.445 -4.886 -0.132 1.00 95.81 185 SER A C 1
ATOM 1519 O O . SER A 1 185 ? -7.429 -4.200 0.166 1.00 95.81 185 SER A O 1
ATOM 1521 N N . ASN A 1 186 ? -6.436 -6.212 -0.060 1.00 97.00 186 ASN A N 1
ATOM 1522 C CA . ASN A 1 186 ? -7.531 -7.020 0.453 1.00 97.00 186 ASN A CA 1
ATOM 1523 C C . ASN A 1 186 ? -6.999 -8.298 1.110 1.00 97.00 186 ASN A C 1
ATOM 1525 O O . ASN A 1 186 ? -5.852 -8.702 0.906 1.00 97.00 186 ASN A O 1
ATOM 1529 N N . GLY A 1 187 ? -7.843 -8.910 1.931 1.00 97.56 187 GLY A N 1
ATOM 1530 C CA . GLY A 1 187 ? -7.553 -10.185 2.574 1.00 97.56 187 GLY A CA 1
ATOM 1531 C C . GLY A 1 187 ? -8.360 -10.360 3.846 1.00 97.56 187 GLY A C 1
ATOM 1532 O O . GLY A 1 187 ? -9.512 -9.935 3.913 1.00 97.56 187 GLY A O 1
ATOM 1533 N N . THR A 1 188 ? -7.765 -10.958 4.874 1.00 98.12 188 THR A N 1
ATOM 1534 C CA . THR A 1 188 ? -8.446 -11.248 6.150 1.00 98.12 188 THR A CA 1
ATOM 1535 C C . THR A 1 188 ? -7.998 -10.328 7.276 1.00 98.12 188 THR A C 1
ATOM 1537 O O . THR A 1 188 ? -6.833 -9.929 7.323 1.00 98.12 188 THR A O 1
ATOM 1540 N N . TRP A 1 189 ? -8.893 -10.027 8.215 1.00 97.62 189 TRP A N 1
ATOM 1541 C CA . TRP A 1 189 ? -8.567 -9.283 9.427 1.00 97.62 189 TRP A CA 1
ATOM 1542 C C . TRP A 1 189 ? -8.842 -10.103 10.687 1.00 97.62 189 TRP A C 1
ATOM 1544 O O . TRP A 1 189 ? -9.796 -10.870 10.770 1.00 97.62 189 TRP A O 1
ATOM 1554 N N . GLU A 1 190 ? -8.006 -9.891 11.697 1.00 96.25 190 GLU A N 1
ATOM 1555 C CA . GLU A 1 190 ? -8.185 -10.422 13.043 1.00 96.25 190 GLU A CA 1
ATOM 1556 C C . GLU A 1 190 ? -8.007 -9.287 14.049 1.00 96.25 190 GLU A C 1
ATOM 1558 O O . GLU A 1 190 ? -7.133 -8.430 13.893 1.00 96.25 190 GLU A O 1
ATOM 1563 N N . LYS A 1 191 ? -8.838 -9.265 15.091 1.00 92.56 191 LYS A N 1
ATOM 1564 C CA . LYS A 1 191 ? -8.694 -8.301 16.181 1.00 92.56 191 LYS A CA 1
ATOM 1565 C C . LYS A 1 191 ? -7.776 -8.860 17.263 1.00 92.56 191 LYS A C 1
ATOM 1567 O O . LYS A 1 191 ? -8.116 -9.844 17.911 1.00 92.56 191 LYS A O 1
ATOM 1572 N N . GLU A 1 192 ? -6.687 -8.156 17.535 1.00 89.12 192 GLU A N 1
ATOM 1573 C CA . GLU A 1 192 ? -5.760 -8.432 18.633 1.00 89.12 192 GLU A CA 1
ATOM 1574 C C . GLU A 1 192 ? -5.708 -7.198 19.543 1.00 89.12 192 GLU A C 1
ATOM 1576 O O . GLU A 1 192 ? -5.159 -6.157 19.183 1.00 89.12 192 GLU A O 1
ATOM 1581 N N . ASP A 1 193 ? -6.340 -7.282 20.717 1.00 86.31 193 ASP A N 1
ATOM 1582 C CA . ASP A 1 193 ? -6.481 -6.159 21.654 1.00 86.31 193 ASP A CA 1
ATOM 1583 C C . ASP A 1 193 ? -7.038 -4.889 20.990 1.00 86.31 193 ASP A C 1
ATOM 1585 O O . ASP A 1 193 ? -8.189 -4.891 20.556 1.00 86.31 193 ASP A O 1
ATOM 1589 N N . ASN A 1 194 ? -6.262 -3.808 20.925 1.00 89.69 194 ASN A N 1
ATOM 1590 C CA . ASN A 1 194 ? -6.646 -2.542 20.297 1.00 89.69 194 ASN A CA 1
ATOM 1591 C C . ASN A 1 194 ? -6.182 -2.439 18.845 1.00 89.69 194 ASN A C 1
ATOM 1593 O O . ASN A 1 194 ? -6.104 -1.336 18.315 1.00 89.69 194 ASN A O 1
ATOM 1597 N N . PHE A 1 195 ? -5.875 -3.558 18.194 1.00 91.69 195 PHE A N 1
ATOM 1598 C CA . PHE A 1 195 ? -5.430 -3.581 16.809 1.00 91.69 195 PHE A CA 1
ATOM 1599 C C . PHE A 1 195 ? -6.285 -4.504 15.957 1.00 91.69 195 PHE A C 1
ATOM 1601 O O . PHE A 1 195 ? -6.790 -5.529 16.413 1.00 91.69 195 PHE A O 1
ATOM 1608 N N . LEU A 1 196 ? -6.391 -4.145 14.686 1.00 94.44 196 LEU A N 1
ATOM 1609 C CA . LEU A 1 196 ? -6.706 -5.063 13.612 1.00 94.44 196 LEU A CA 1
ATOM 1610 C C . LEU A 1 196 ? -5.395 -5.429 12.932 1.00 94.44 196 LEU A C 1
ATOM 1612 O O . LEU A 1 196 ? -4.657 -4.555 12.467 1.00 94.44 196 LEU A O 1
ATOM 1616 N N . LYS A 1 197 ? -5.118 -6.725 12.893 1.00 95.38 197 LYS A N 1
ATOM 1617 C CA . LYS A 1 197 ? -4.050 -7.316 12.106 1.00 95.38 197 LYS A CA 1
ATOM 1618 C C . LYS A 1 197 ? -4.649 -7.735 10.772 1.00 95.38 197 LYS A C 1
ATOM 1620 O O . LYS A 1 197 ? -5.539 -8.580 10.729 1.00 95.38 197 LYS A O 1
ATOM 1625 N N . LEU A 1 198 ? -4.179 -7.118 9.699 1.00 96.94 198 LEU A N 1
ATOM 1626 C CA . LEU A 1 198 ? -4.678 -7.327 8.348 1.00 96.94 198 LEU A CA 1
ATOM 1627 C C . LEU A 1 198 ? -3.667 -8.183 7.592 1.00 96.94 198 LEU A C 1
ATOM 1629 O O . LEU A 1 198 ? -2.530 -7.761 7.401 1.00 96.94 198 LEU A O 1
ATOM 1633 N N . LYS A 1 199 ? -4.050 -9.391 7.194 1.00 96.94 199 LYS A N 1
ATOM 1634 C CA . LYS A 1 199 ? -3.232 -10.260 6.347 1.00 96.94 199 LYS A CA 1
ATOM 1635 C C . LYS A 1 199 ? -3.639 -10.029 4.899 1.00 96.94 199 LYS A C 1
ATOM 1637 O O . LYS A 1 199 ? -4.782 -10.313 4.554 1.00 96.94 199 LYS A O 1
ATOM 1642 N N . ASP A 1 200 ? -2.741 -9.483 4.091 1.00 97.06 200 ASP A N 1
ATOM 1643 C CA . ASP A 1 200 ? -2.986 -9.320 2.657 1.00 97.06 200 ASP A CA 1
ATOM 1644 C C . ASP A 1 200 ? -2.907 -10.677 1.941 1.00 97.06 200 ASP A C 1
ATOM 1646 O O . ASP A 1 200 ? -2.107 -11.541 2.310 1.00 97.06 200 ASP A O 1
ATOM 1650 N N . ASP A 1 201 ? -3.760 -10.877 0.940 1.00 95.62 201 ASP A N 1
ATOM 1651 C CA . ASP A 1 201 ? -3.827 -12.140 0.196 1.00 95.62 201 ASP A CA 1
ATOM 1652 C C . ASP A 1 201 ? -2.694 -12.301 -0.828 1.00 95.62 201 ASP A C 1
ATOM 1654 O O . ASP A 1 201 ? -2.413 -13.413 -1.275 1.00 95.62 201 ASP A O 1
ATOM 1658 N N . ASN A 1 202 ? -2.055 -11.200 -1.229 1.00 95.19 202 ASN A N 1
ATOM 1659 C CA . ASN A 1 202 ? -1.101 -11.151 -2.340 1.00 95.19 202 ASN A CA 1
ATOM 1660 C C . ASN A 1 202 ? 0.290 -10.719 -1.881 1.00 95.19 202 ASN A C 1
ATOM 1662 O O . ASN A 1 202 ? 1.299 -11.135 -2.447 1.00 95.19 202 ASN A O 1
ATOM 1666 N N . LEU A 1 203 ? 0.354 -9.904 -0.834 1.00 92.88 203 LEU A N 1
ATOM 1667 C CA . LEU A 1 203 ? 1.586 -9.565 -0.151 1.00 92.88 203 LEU A CA 1
ATOM 1668 C C . LEU A 1 203 ? 1.771 -10.507 1.034 1.00 92.88 203 LEU A C 1
ATOM 1670 O O . LEU A 1 203 ? 0.905 -10.620 1.897 1.00 92.88 203 LEU A O 1
ATOM 1674 N N . ALA A 1 204 ? 2.944 -11.132 1.135 1.00 88.19 204 ALA A N 1
ATOM 1675 C CA . ALA A 1 204 ? 3.345 -11.910 2.308 1.00 88.19 204 ALA A CA 1
ATOM 1676 C C . ALA A 1 204 ? 3.660 -10.999 3.518 1.00 88.19 204 ALA A C 1
ATOM 1678 O O . ALA A 1 204 ? 4.740 -11.063 4.103 1.00 88.19 204 ALA A O 1
ATOM 1679 N N . ALA A 1 205 ? 2.733 -10.109 3.875 1.00 90.00 205 ALA A N 1
ATOM 1680 C CA . ALA A 1 205 ? 2.883 -9.104 4.912 1.00 90.00 205 ALA A CA 1
ATOM 1681 C C . ALA A 1 205 ? 1.590 -8.883 5.696 1.00 90.00 205 ALA A C 1
ATOM 1683 O O . ALA A 1 205 ? 0.487 -9.220 5.267 1.00 90.00 205 ALA A O 1
ATOM 1684 N N . TYR A 1 206 ? 1.770 -8.295 6.876 1.00 92.81 206 TYR A N 1
ATOM 1685 C CA . TYR A 1 206 ? 0.678 -7.859 7.728 1.00 92.81 206 TYR A CA 1
ATOM 1686 C C . TYR A 1 206 ? 0.669 -6.341 7.815 1.00 92.81 206 TYR A C 1
ATOM 1688 O O . TYR A 1 206 ? 1.706 -5.725 8.076 1.00 92.81 206 TYR A O 1
ATOM 1696 N N . PHE A 1 207 ? -0.516 -5.767 7.672 1.00 94.75 207 PHE A N 1
ATOM 1697 C CA . PHE A 1 207 ? -0.790 -4.366 7.948 1.00 94.75 207 PHE A CA 1
ATOM 1698 C C . PHE A 1 207 ? -1.510 -4.227 9.282 1.00 94.75 207 PHE A C 1
ATOM 1700 O O . PHE A 1 207 ? -2.085 -5.190 9.801 1.00 94.75 207 PHE A O 1
ATOM 1707 N N . PHE A 1 208 ? -1.451 -3.032 9.864 1.00 93.38 208 PHE A N 1
ATOM 1708 C CA . PHE A 1 208 ? -1.984 -2.808 11.202 1.00 93.38 208 PHE A CA 1
ATOM 1709 C C . PHE A 1 208 ? -2.768 -1.505 11.293 1.00 93.38 208 PHE A C 1
ATOM 1711 O O . PHE A 1 208 ? -2.369 -0.452 10.789 1.00 93.38 208 PHE A O 1
ATOM 1718 N N . VAL A 1 209 ? -3.893 -1.597 11.992 1.00 94.69 209 VAL A N 1
ATOM 1719 C CA . VAL A 1 209 ? -4.795 -0.481 12.270 1.00 94.69 209 VAL A CA 1
ATOM 1720 C C . VAL A 1 209 ? -5.114 -0.505 13.755 1.00 94.69 209 VAL A C 1
ATOM 1722 O O . VAL A 1 209 ? -5.513 -1.544 14.271 1.00 94.69 209 VAL A O 1
ATOM 1725 N N . ALA A 1 210 ? -4.939 0.606 14.463 1.00 93.62 210 ALA A N 1
ATOM 1726 C CA . ALA A 1 210 ? -5.452 0.736 15.819 1.00 93.62 210 ALA A CA 1
ATOM 1727 C C . ALA A 1 210 ? -6.956 0.994 15.810 1.00 93.62 210 ALA A C 1
ATOM 1729 O O . ALA A 1 210 ? -7.469 1.790 15.025 1.00 93.62 210 ALA A O 1
ATOM 1730 N N . VAL A 1 211 ? -7.640 0.351 16.744 1.00 93.44 211 VAL A N 1
ATOM 1731 C CA . VAL A 1 211 ? -9.028 0.614 17.093 1.00 93.44 211 VAL A CA 1
ATOM 1732 C C . VAL A 1 211 ? -9.029 1.734 18.127 1.00 93.44 211 VAL A C 1
ATOM 1734 O O . VAL A 1 211 ? -8.593 1.532 19.263 1.00 93.44 211 VAL A O 1
ATOM 1737 N N . GLU A 1 212 ? -9.499 2.915 17.735 1.00 91.00 212 GLU A N 1
ATOM 1738 C CA . GLU A 1 212 ? -9.724 4.050 18.633 1.00 91.00 212 GLU A CA 1
ATOM 1739 C C . GLU A 1 212 ? -11.176 4.007 19.181 1.00 91.00 212 GLU A C 1
ATOM 1741 O O . GLU A 1 212 ? -12.019 3.256 18.676 1.00 91.00 212 GLU A O 1
ATOM 1746 N N . PRO A 1 213 ? -11.495 4.756 20.254 1.00 89.00 213 PRO A N 1
ATOM 1747 C CA . PRO A 1 213 ? -12.871 4.904 20.730 1.00 89.00 213 PRO A CA 1
ATOM 1748 C C . PRO A 1 213 ? -13.810 5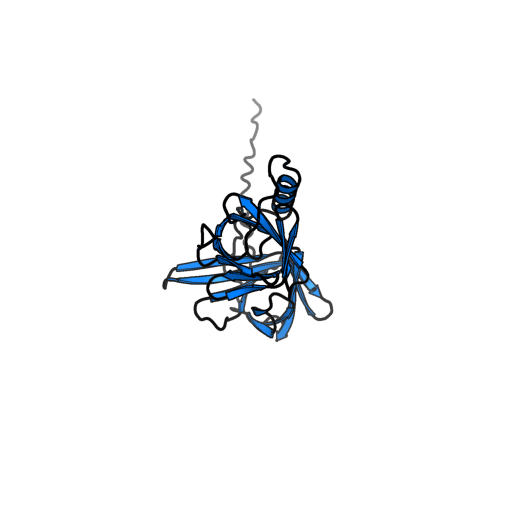.497 19.666 1.00 89.00 213 PRO A C 1
ATOM 1750 O O . PRO A 1 213 ? -13.362 6.073 18.680 1.00 89.00 213 PRO A O 1
ATOM 1753 N N . GLU A 1 214 ? -15.123 5.414 19.911 1.00 88.88 214 GLU A N 1
ATOM 1754 C CA . GLU A 1 214 ? -16.155 6.078 19.088 1.00 88.88 214 GLU A CA 1
ATOM 1755 C C . GLU A 1 214 ? -16.189 5.625 17.619 1.00 88.88 214 GLU A C 1
ATOM 1757 O O . GLU A 1 214 ? -16.387 6.436 16.719 1.00 88.88 214 GLU A O 1
ATOM 1762 N N . ASP A 1 215 ? -16.005 4.325 17.370 1.00 91.00 215 ASP A N 1
ATOM 1763 C CA . ASP A 1 215 ? -16.021 3.758 16.016 1.00 91.00 215 ASP A CA 1
ATOM 1764 C C . ASP A 1 215 ? -15.001 4.440 15.074 1.00 91.00 215 ASP A C 1
ATOM 1766 O O . ASP A 1 215 ? -15.250 4.624 13.880 1.00 91.00 215 ASP A O 1
ATOM 1770 N N . LYS A 1 216 ? -13.824 4.783 15.613 1.00 94.44 216 LYS A N 1
ATOM 1771 C CA . LYS A 1 216 ? -12.686 5.325 14.863 1.00 94.44 216 LYS A CA 1
ATOM 1772 C C . LYS A 1 216 ? -11.573 4.301 14.720 1.00 94.44 216 LYS A C 1
ATOM 1774 O O . LYS A 1 216 ? -11.362 3.433 15.569 1.00 94.44 216 LYS A O 1
ATOM 1779 N N . LEU A 1 217 ? -10.831 4.433 13.635 1.00 95.25 217 LEU A N 1
ATOM 1780 C CA . LEU A 1 217 ? -9.634 3.663 13.352 1.00 95.25 217 LEU A CA 1
ATOM 1781 C C . LEU A 1 217 ? -8.471 4.611 13.098 1.00 95.25 217 LEU A C 1
ATOM 1783 O O . LEU A 1 217 ? -8.646 5.713 12.583 1.00 95.25 217 LEU A O 1
ATOM 1787 N N . LYS A 1 218 ? -7.265 4.160 13.419 1.00 94.62 218 LYS A N 1
ATOM 1788 C CA . LYS A 1 218 ? -6.042 4.889 13.115 1.00 94.62 218 LYS A CA 1
ATOM 1789 C C . LYS A 1 218 ? -5.051 3.966 12.444 1.00 94.62 218 LYS A C 1
ATOM 1791 O O . LYS A 1 218 ? -4.686 2.933 12.998 1.00 94.62 218 LYS A O 1
ATOM 1796 N N . SER A 1 219 ? -4.616 4.332 11.251 1.00 92.50 219 SER A N 1
ATOM 1797 C CA . SER A 1 219 ? -3.578 3.592 10.546 1.00 92.50 219 SER A CA 1
ATOM 1798 C C . SER A 1 219 ? -2.276 3.618 11.342 1.00 92.50 219 SER A C 1
ATOM 1800 O O . SER A 1 219 ? -1.853 4.661 11.842 1.00 92.50 219 SER A O 1
ATOM 1802 N N . ILE A 1 220 ? -1.648 2.451 11.480 1.00 90.12 220 ILE A N 1
ATOM 1803 C CA . ILE A 1 220 ? -0.330 2.287 12.093 1.00 90.12 220 ILE A CA 1
ATOM 1804 C C . ILE A 1 220 ? 0.384 1.208 11.291 1.00 90.12 220 ILE A C 1
ATOM 1806 O O . ILE A 1 220 ? 0.565 0.108 11.798 1.00 90.12 220 ILE A O 1
ATOM 1810 N N . LEU A 1 221 ? 0.780 1.529 10.053 1.00 88.81 221 LEU A N 1
ATOM 1811 C CA . LEU A 1 221 ? 1.259 0.592 9.016 1.00 88.81 221 LEU A CA 1
ATOM 1812 C C . LEU A 1 221 ? 0.139 0.061 8.103 1.00 88.81 221 LEU A C 1
ATOM 1814 O O . LEU A 1 221 ? 0.066 -1.140 7.849 1.00 88.81 221 LEU A O 1
ATOM 1818 N N . MET A 1 222 ? -0.740 0.935 7.602 1.00 90.50 222 MET A N 1
ATOM 1819 C CA . MET A 1 222 ? -1.539 0.618 6.411 1.00 90.50 222 MET A CA 1
ATOM 1820 C C . MET A 1 222 ? -0.719 0.854 5.131 1.00 90.50 222 MET A C 1
ATOM 1822 O O . MET A 1 222 ? 0.163 1.719 5.110 1.00 90.50 222 MET A O 1
ATOM 1826 N N . PRO A 1 223 ? -0.998 0.122 4.038 1.00 87.12 223 PRO A N 1
ATOM 1827 C CA . PRO A 1 223 ? -0.363 0.380 2.754 1.00 87.12 223 PRO A CA 1
ATOM 1828 C C . PRO A 1 223 ? -0.710 1.793 2.268 1.00 87.12 223 PRO A C 1
ATOM 1830 O O . PRO A 1 223 ? -1.873 2.195 2.280 1.00 87.12 223 PRO A O 1
ATOM 1833 N N . GLY A 1 224 ? 0.307 2.546 1.846 1.00 84.06 224 GLY A N 1
ATOM 1834 C CA . GLY A 1 224 ? 0.149 3.913 1.345 1.00 84.06 224 GLY A CA 1
ATOM 1835 C C . GLY A 1 224 ? -0.156 4.984 2.395 1.00 84.06 224 GLY A C 1
ATOM 1836 O O . GLY A 1 224 ? -0.381 6.131 2.011 1.00 84.06 224 GLY A O 1
ATOM 1837 N N . ASP A 1 225 ? -0.140 4.664 3.695 1.00 87.19 225 ASP A N 1
ATOM 1838 C CA . ASP A 1 225 ? -0.232 5.670 4.754 1.00 87.19 225 ASP A CA 1
ATOM 1839 C C . ASP A 1 225 ? 0.993 5.681 5.667 1.00 87.19 225 ASP A C 1
ATOM 1841 O O . ASP A 1 225 ? 1.268 4.743 6.416 1.00 87.19 225 ASP A O 1
ATOM 1845 N N . PHE A 1 226 ? 1.687 6.814 5.639 1.00 84.00 226 PHE A N 1
ATOM 1846 C CA . PHE A 1 226 ? 2.907 7.072 6.401 1.00 84.00 226 PHE A CA 1
ATOM 1847 C C . PHE A 1 226 ? 2.716 8.195 7.433 1.00 84.00 226 PHE A C 1
ATOM 1849 O O . PHE A 1 226 ? 3.696 8.727 7.953 1.00 84.00 226 PHE A O 1
ATOM 1856 N N . SER A 1 227 ? 1.461 8.576 7.702 1.00 86.12 227 SER A N 1
ATOM 1857 C CA . SER A 1 227 ? 1.103 9.782 8.464 1.00 86.12 227 SER A CA 1
ATOM 1858 C C . SER A 1 227 ? 0.138 9.541 9.631 1.00 86.12 227 SER A C 1
ATOM 1860 O O . SER A 1 227 ? -0.300 10.491 10.276 1.00 86.12 227 SER A O 1
ATOM 1862 N N . LEU A 1 228 ? -0.156 8.275 9.954 1.00 89.81 228 LEU A N 1
ATOM 1863 C CA . LEU A 1 228 ? -1.113 7.878 10.995 1.00 89.81 228 LEU A CA 1
ATOM 1864 C C . LEU A 1 228 ? -2.526 8.427 10.751 1.00 89.81 228 LEU A C 1
ATOM 1866 O O . LEU A 1 228 ? -3.169 8.968 11.661 1.00 89.81 228 LEU A O 1
ATOM 1870 N N . THR A 1 229 ? -2.999 8.286 9.516 1.00 92.06 229 THR A N 1
ATOM 1871 C CA . THR A 1 229 ? -4.317 8.745 9.087 1.00 92.06 229 THR A CA 1
ATOM 1872 C C . THR A 1 229 ? -5.408 8.128 9.960 1.00 92.06 229 THR A C 1
ATOM 1874 O O . THR A 1 229 ? -5.398 6.927 10.251 1.00 92.06 229 THR A O 1
ATOM 1877 N N . ARG A 1 230 ? -6.361 8.961 10.384 1.00 95.69 230 ARG A N 1
ATOM 1878 C CA . ARG A 1 230 ? -7.570 8.517 11.080 1.00 95.69 230 ARG A CA 1
ATOM 1879 C C . ARG A 1 230 ? -8.697 8.248 10.100 1.00 95.69 230 ARG A C 1
ATOM 1881 O O . ARG A 1 230 ? -8.796 8.917 9.071 1.00 95.69 230 ARG A O 1
ATOM 1888 N N . PHE A 1 231 ? -9.530 7.280 10.453 1.00 96.75 231 PHE A N 1
ATOM 1889 C CA . PHE A 1 231 ? -10.714 6.900 9.710 1.00 96.75 231 PHE A CA 1
ATOM 1890 C C . PHE A 1 231 ? -11.916 6.848 10.643 1.00 96.75 231 PHE A C 1
ATOM 1892 O O . PHE A 1 231 ? -11.859 6.233 11.711 1.00 96.75 231 PHE A O 1
ATOM 1899 N N . SER A 1 232 ? -13.020 7.428 10.198 1.00 97.25 232 SER A N 1
ATOM 1900 C CA . SER A 1 232 ? -14.291 7.423 10.909 1.00 97.25 232 SER A CA 1
ATOM 1901 C C . SER A 1 232 ? -15.263 6.468 10.233 1.00 97.25 232 SER A C 1
ATOM 1903 O O . SER A 1 232 ? -15.325 6.385 9.003 1.00 97.25 232 SER A O 1
ATOM 1905 N N . LYS A 1 233 ? -16.023 5.719 11.035 1.00 96.44 233 LYS A N 1
ATOM 1906 C CA . LYS A 1 233 ? -17.077 4.854 10.514 1.00 96.44 233 LYS A CA 1
ATOM 1907 C C . LYS A 1 233 ? -18.180 5.683 9.862 1.00 96.44 233 LYS A C 1
ATOM 1909 O O . LYS A 1 233 ? -18.669 6.644 10.450 1.00 96.44 233 LYS A O 1
ATOM 1914 N N . VAL A 1 234 ? -18.606 5.261 8.680 1.00 94.00 234 VAL A N 1
ATOM 1915 C CA . VAL A 1 234 ? -19.786 5.798 8.003 1.00 94.00 234 VAL A CA 1
ATOM 1916 C C . VAL A 1 234 ? -21.000 4.981 8.437 1.00 94.00 234 VAL A C 1
ATOM 1918 O O . VAL A 1 234 ? -20.963 3.747 8.400 1.00 94.00 234 VAL A O 1
ATOM 1921 N N . SER A 1 235 ? -22.029 5.690 8.904 1.00 78.75 235 SER A N 1
ATOM 1922 C CA . SER A 1 235 ? -23.332 5.162 9.335 1.00 78.75 235 SER A CA 1
ATOM 1923 C C . SER A 1 235 ? -24.086 4.460 8.217 1.00 78.75 235 SER A C 1
ATOM 1925 O O . SER A 1 235 ? -24.180 5.080 7.132 1.00 78.75 235 SER A O 1
#

pLDDT: mean 84.87, std 15.84, range [35.0, 98.19]

Mean predicted aligned error: 7.93 Å